Protein AF-A0A2V6H7Y7-F1 (afdb_monomer)

pLDDT: mean 88.87, std 8.99, range [34.06, 98.44]

Structure (mmCIF, N/CA/C/O backbone):
data_AF-A0A2V6H7Y7-F1
#
_entry.id   AF-A0A2V6H7Y7-F1
#
loop_
_atom_site.group_PDB
_atom_site.id
_atom_site.type_symbol
_atom_site.label_atom_id
_atom_site.label_alt_id
_atom_site.label_comp_id
_atom_site.label_asym_id
_atom_site.label_entity_id
_atom_site.label_seq_id
_atom_site.pdbx_PDB_ins_code
_atom_site.Cartn_x
_atom_site.Cartn_y
_atom_site.Cartn_z
_atom_site.occupancy
_atom_site.B_iso_or_equiv
_atom_site.auth_seq_id
_atom_site.auth_comp_id
_atom_site.auth_asym_id
_atom_site.auth_atom_id
_atom_site.pdbx_PDB_model_num
ATOM 1 N N . MET A 1 1 ? 11.294 25.280 -4.823 1.00 34.06 1 MET A N 1
ATOM 2 C CA . MET A 1 1 ? 10.995 24.860 -3.441 1.00 34.06 1 MET A CA 1
ATOM 3 C C . MET A 1 1 ? 9.858 23.865 -3.541 1.00 34.06 1 MET A C 1
ATOM 5 O O . MET A 1 1 ? 8.789 24.259 -3.986 1.00 34.06 1 MET A O 1
ATOM 9 N N . GLU A 1 2 ? 10.114 22.583 -3.288 1.00 44.91 2 GLU A N 1
ATOM 10 C CA . GLU A 1 2 ? 9.042 21.583 -3.209 1.00 44.91 2 GLU A CA 1
ATOM 11 C C . GLU A 1 2 ? 8.224 21.867 -1.946 1.00 44.91 2 GLU A C 1
ATOM 13 O O . GLU A 1 2 ? 8.787 21.987 -0.860 1.00 44.91 2 GLU A O 1
ATOM 18 N N . GLY A 1 3 ? 6.915 22.071 -2.105 1.00 54.16 3 GLY A N 1
ATOM 19 C CA . GLY A 1 3 ? 5.999 22.206 -0.976 1.00 54.16 3 GLY A CA 1
ATOM 20 C C . GLY A 1 3 ? 5.872 20.877 -0.235 1.00 54.16 3 GLY A C 1
ATOM 21 O O . GLY A 1 3 ? 5.933 19.812 -0.849 1.00 54.16 3 GLY A O 1
ATOM 22 N N . GLU A 1 4 ? 5.709 20.937 1.084 1.00 68.94 4 GLU A N 1
ATOM 23 C CA . GLU A 1 4 ? 5.485 19.752 1.911 1.00 68.94 4 GLU A CA 1
ATOM 24 C C . GLU A 1 4 ? 4.214 19.012 1.454 1.00 68.94 4 GLU A C 1
ATOM 26 O O . GLU A 1 4 ? 3.193 19.631 1.149 1.00 68.94 4 GLU A O 1
ATOM 31 N N . SER A 1 5 ? 4.285 17.679 1.366 1.00 74.75 5 SER A N 1
ATOM 32 C CA . SER A 1 5 ? 3.181 16.854 0.863 1.00 74.75 5 SER A CA 1
ATOM 33 C C . SER A 1 5 ? 1.899 17.073 1.685 1.00 74.75 5 SER A C 1
ATOM 35 O O . SER A 1 5 ? 1.957 16.976 2.916 1.00 74.75 5 SER A O 1
ATOM 37 N N . PRO A 1 6 ? 0.724 17.269 1.049 1.00 76.19 6 PRO A N 1
ATOM 38 C CA . PRO A 1 6 ? -0.554 17.390 1.753 1.00 76.19 6 PRO A CA 1
ATOM 39 C C . PRO A 1 6 ? -0.827 16.236 2.726 1.00 76.19 6 PRO A C 1
ATOM 41 O O . PRO A 1 6 ? -1.377 16.454 3.801 1.00 76.19 6 PRO A O 1
ATOM 44 N N . VAL A 1 7 ? -0.372 15.019 2.408 1.00 74.56 7 VAL A N 1
ATOM 45 C CA . VAL A 1 7 ? -0.498 13.841 3.283 1.00 74.56 7 VAL A CA 1
ATOM 46 C C . VAL A 1 7 ? 0.279 14.021 4.590 1.00 74.56 7 VAL A C 1
ATOM 48 O O . VAL A 1 7 ? -0.203 13.630 5.653 1.00 74.56 7 VAL A O 1
ATOM 51 N N . ILE A 1 8 ? 1.476 14.612 4.533 1.00 77.62 8 ILE A N 1
ATOM 52 C CA . ILE A 1 8 ? 2.299 14.881 5.720 1.00 77.62 8 ILE A CA 1
ATOM 53 C C . ILE A 1 8 ? 1.654 15.975 6.569 1.00 77.62 8 ILE A C 1
ATOM 55 O O . ILE A 1 8 ? 1.507 15.798 7.778 1.00 77.62 8 ILE A O 1
ATOM 59 N N . ILE A 1 9 ? 1.179 17.047 5.932 1.00 82.88 9 ILE A N 1
ATOM 60 C CA . ILE A 1 9 ? 0.470 18.138 6.611 1.00 82.88 9 ILE A CA 1
ATOM 61 C C . ILE A 1 9 ? -0.770 17.598 7.339 1.00 82.88 9 ILE A C 1
ATOM 63 O O . ILE A 1 9 ? -0.951 17.851 8.532 1.00 82.88 9 ILE A O 1
ATOM 67 N N . ILE A 1 10 ? -1.595 16.797 6.654 1.00 83.69 10 ILE A N 1
ATOM 68 C CA . ILE A 1 10 ? -2.806 16.200 7.230 1.00 83.69 10 ILE A CA 1
ATOM 69 C C . ILE A 1 10 ? -2.451 15.234 8.368 1.00 83.69 10 ILE A C 1
ATOM 71 O O . ILE A 1 10 ? -3.082 15.300 9.420 1.00 83.69 10 ILE A O 1
ATOM 75 N N . ARG A 1 11 ? -1.428 14.377 8.219 1.00 83.38 11 ARG A N 1
ATOM 76 C CA . ARG A 1 11 ? -0.971 13.473 9.294 1.00 83.38 11 ARG A CA 1
ATOM 77 C C . ARG A 1 11 ? -0.523 14.229 10.546 1.00 83.38 11 ARG A C 1
ATOM 79 O O . ARG A 1 11 ? -0.868 13.815 11.651 1.00 83.38 11 ARG A O 1
ATOM 86 N N . ASN A 1 12 ? 0.210 15.327 10.380 1.00 85.94 12 ASN A N 1
ATOM 87 C CA . ASN A 1 12 ? 0.673 16.146 11.499 1.00 85.94 12 ASN A CA 1
ATOM 88 C C . ASN A 1 12 ? -0.502 16.827 12.213 1.00 85.94 12 ASN A C 1
ATOM 90 O O . ASN A 1 12 ? -0.580 16.787 13.439 1.00 85.94 12 ASN A O 1
ATOM 94 N N . ALA A 1 13 ? -1.458 17.382 11.460 1.00 86.06 13 ALA A N 1
ATOM 95 C CA . ALA A 1 13 ? -2.677 17.957 12.031 1.00 86.06 13 ALA A CA 1
ATOM 96 C C . ALA A 1 13 ? -3.543 16.898 12.743 1.00 86.06 13 ALA A C 1
ATOM 98 O O . ALA A 1 13 ? -4.121 17.154 13.799 1.00 86.06 13 ALA A O 1
ATOM 99 N N . ALA A 1 14 ? -3.598 15.683 12.197 1.00 87.62 14 ALA A N 1
ATOM 100 C CA . ALA A 1 14 ? -4.357 14.562 12.741 1.00 87.62 14 ALA A CA 1
ATOM 101 C C . ALA A 1 14 ? -3.863 14.092 14.119 1.00 87.62 14 ALA A C 1
ATOM 103 O O . ALA A 1 14 ? -4.657 13.563 14.897 1.00 87.62 14 ALA A O 1
ATOM 104 N N . ALA A 1 15 ? -2.586 14.316 14.444 1.00 89.06 15 ALA A N 1
ATOM 105 C CA . ALA A 1 15 ? -1.991 13.920 15.719 1.00 89.06 15 ALA A CA 1
ATOM 106 C C . ALA A 1 15 ? -2.574 14.661 16.936 1.00 89.06 15 ALA A C 1
ATOM 108 O O . ALA A 1 15 ? -2.477 14.162 18.056 1.00 89.06 15 ALA A O 1
ATOM 109 N N . THR A 1 16 ? -3.156 15.848 16.737 1.00 91.00 16 THR A N 1
ATOM 110 C CA . THR A 1 16 ? -3.676 16.704 17.820 1.00 91.00 16 THR A CA 1
ATOM 111 C C . THR A 1 16 ? -5.146 17.079 17.654 1.00 91.00 16 THR A C 1
ATOM 113 O O . THR A 1 16 ? -5.739 17.653 18.568 1.00 91.00 16 THR A O 1
ATOM 116 N N . ALA A 1 17 ? -5.755 16.755 16.514 1.00 92.12 17 ALA A N 1
ATOM 117 C CA . ALA A 1 17 ? -7.141 17.094 16.242 1.00 92.12 17 ALA A CA 1
ATOM 118 C C . ALA A 1 17 ? -8.122 16.347 17.153 1.00 92.12 17 ALA A C 1
ATOM 120 O O . ALA A 1 17 ? -7.960 15.168 17.470 1.00 92.12 17 ALA A O 1
ATOM 121 N N . LYS A 1 18 ? -9.197 17.043 17.523 1.00 93.25 18 LYS A N 1
ATOM 122 C CA . LYS A 1 18 ? -10.314 16.466 18.266 1.00 93.25 18 LYS A CA 1
ATOM 123 C C . LYS A 1 18 ? -11.164 15.580 17.350 1.00 93.25 18 LYS A C 1
ATOM 125 O O . LYS A 1 18 ? -11.491 15.986 16.238 1.00 93.25 18 LYS A O 1
ATOM 130 N N . ILE A 1 19 ? -11.579 14.423 17.864 1.00 96.06 19 ILE A N 1
ATOM 131 C CA . ILE A 1 19 ? -12.586 13.561 17.239 1.00 96.06 19 ILE A CA 1
ATOM 132 C C . ILE A 1 19 ? -13.966 13.917 17.797 1.00 96.06 19 ILE A C 1
ATOM 134 O O . ILE A 1 19 ? -14.182 13.878 19.011 1.00 96.06 19 ILE A O 1
ATOM 138 N N . ASN A 1 20 ? -14.901 14.277 16.920 1.00 96.88 20 ASN A N 1
ATOM 139 C CA . ASN A 1 20 ? -16.285 14.550 17.299 1.00 96.88 20 ASN A CA 1
ATOM 140 C C . ASN A 1 20 ? -17.120 13.273 17.186 1.00 96.88 20 ASN A C 1
ATOM 142 O O . ASN A 1 20 ? -17.012 12.539 16.210 1.00 96.88 20 ASN A O 1
ATOM 146 N N . VAL A 1 21 ? -17.951 13.010 18.194 1.00 97.56 21 VAL A N 1
ATOM 147 C CA . VAL A 1 21 ? -18.809 11.823 18.255 1.00 97.56 21 VAL A CA 1
ATOM 148 C C . VAL A 1 21 ? -20.248 12.237 17.979 1.00 97.56 21 VAL A C 1
ATOM 150 O O . VAL A 1 21 ? -20.866 12.915 18.801 1.00 97.56 21 VAL A O 1
ATOM 153 N N . THR A 1 22 ? -20.811 11.758 16.875 1.00 97.88 22 THR A N 1
ATOM 154 C CA . THR A 1 22 ? -22.210 11.998 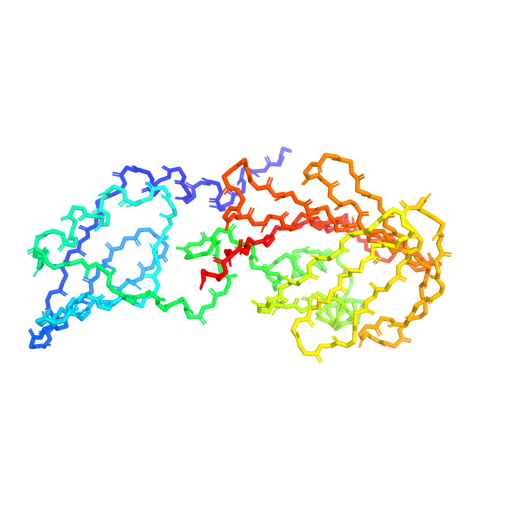16.511 1.00 97.88 22 THR A CA 1
ATOM 155 C C . THR A 1 22 ? -22.989 10.688 16.615 1.00 97.88 22 THR A C 1
ATOM 157 O O . THR A 1 22 ? -22.766 9.745 15.854 1.00 97.88 22 THR A O 1
ATOM 160 N N . LYS A 1 23 ? -23.910 10.587 17.584 1.00 96.75 23 LYS A N 1
ATOM 161 C CA . LYS A 1 23 ? -24.825 9.437 17.685 1.00 96.75 23 L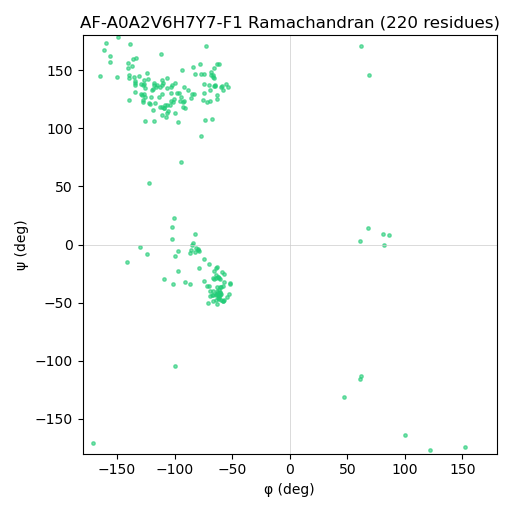YS A CA 1
ATOM 162 C C . LYS A 1 23 ? -25.887 9.545 16.595 1.00 96.75 23 LYS A C 1
ATOM 164 O O . LYS A 1 23 ? -26.520 10.587 16.461 1.00 96.75 23 LYS A O 1
ATOM 169 N N . LEU A 1 24 ? -26.088 8.464 15.846 1.00 95.44 24 LEU A N 1
ATOM 170 C CA . LEU A 1 24 ? -27.107 8.386 14.804 1.00 95.44 24 LEU A CA 1
ATOM 171 C C . LEU A 1 24 ? -28.342 7.648 15.341 1.00 95.44 24 LEU A C 1
ATOM 173 O O . LEU A 1 24 ? -29.110 8.186 16.134 1.00 95.44 24 LEU A O 1
ATOM 177 N N . ARG A 1 25 ? -28.531 6.391 14.930 1.00 93.81 25 ARG A N 1
ATOM 178 C CA . ARG A 1 25 ? -29.684 5.554 15.272 1.00 93.81 25 ARG A CA 1
ATOM 179 C C . ARG A 1 25 ? -29.244 4.314 16.034 1.00 93.81 25 ARG A C 1
ATOM 181 O O . ARG A 1 25 ? -28.368 3.575 15.588 1.00 93.81 25 ARG A O 1
ATOM 188 N N . GLY A 1 26 ? -29.953 4.004 17.118 1.00 93.44 26 GLY A N 1
ATOM 189 C CA . GLY A 1 26 ? -29.725 2.783 17.886 1.00 93.44 26 GLY A CA 1
ATOM 190 C C . GLY A 1 26 ? -28.304 2.748 18.445 1.00 93.44 26 GLY A C 1
ATOM 191 O O . GLY A 1 26 ? -27.947 3.589 19.261 1.00 93.44 26 GLY A O 1
ATOM 192 N N . LYS A 1 27 ? -27.506 1.775 17.999 1.00 95.06 27 LYS A N 1
ATOM 193 C CA . LYS A 1 27 ? -26.106 1.595 18.420 1.00 95.06 27 LYS A CA 1
ATOM 194 C C . LYS A 1 27 ? -25.088 2.087 17.385 1.00 95.06 27 LYS A C 1
ATOM 196 O O . LYS A 1 27 ? -23.925 1.702 17.452 1.00 95.06 27 LYS A O 1
ATOM 201 N N . ILE A 1 28 ? -25.545 2.879 16.413 1.00 97.44 28 ILE A N 1
ATOM 202 C CA . ILE A 1 28 ? -24.714 3.434 15.345 1.00 97.44 28 ILE A CA 1
ATOM 203 C C . ILE A 1 28 ? -24.309 4.862 15.708 1.00 97.44 28 ILE A C 1
ATOM 205 O O . ILE A 1 28 ? -25.162 5.702 16.012 1.00 97.44 28 ILE A O 1
ATOM 209 N N . SER A 1 29 ? -23.015 5.135 15.602 1.00 98.12 29 SER A N 1
ATOM 210 C CA . SER A 1 29 ? -22.402 6.452 15.753 1.00 98.12 29 SER A CA 1
ATOM 211 C C . SER A 1 29 ? -21.418 6.707 14.618 1.00 98.12 29 SER A C 1
ATOM 213 O O . SER A 1 29 ? -20.942 5.771 13.980 1.00 98.12 29 SER A O 1
ATOM 215 N N . VAL A 1 30 ? -21.091 7.972 14.389 1.00 97.50 30 VAL A N 1
ATOM 216 C CA . VAL A 1 30 ? -19.998 8.387 13.510 1.00 97.50 30 VAL A CA 1
ATOM 217 C C . VAL A 1 30 ? -18.974 9.151 14.338 1.00 97.50 30 VAL A C 1
ATOM 219 O O . VAL A 1 30 ? -19.345 9.957 15.194 1.00 97.50 30 VAL A O 1
ATOM 222 N N . LEU A 1 31 ? -17.696 8.862 14.105 1.00 96.94 31 LEU A N 1
ATOM 223 C CA . LEU A 1 31 ? -16.577 9.668 14.571 1.00 96.94 31 LEU A CA 1
ATOM 224 C C . LEU A 1 31 ? -16.089 10.533 13.413 1.00 96.94 31 LEU A C 1
ATOM 226 O O . LEU A 1 31 ? -15.761 10.008 12.351 1.00 96.94 31 LEU A O 1
ATOM 230 N N . GLU A 1 32 ? -16.039 11.839 13.624 1.00 94.81 32 GLU A N 1
ATOM 231 C CA . GLU A 1 32 ? -15.665 12.822 12.609 1.00 94.81 32 GLU A CA 1
ATOM 232 C C . GLU A 1 32 ? -14.339 13.471 13.011 1.00 94.81 32 GLU A C 1
ATOM 234 O O . GLU A 1 32 ? -14.190 13.968 14.133 1.00 94.81 32 GLU A O 1
ATOM 239 N N . GLY A 1 33 ? -13.367 13.465 12.101 1.00 89.75 33 GLY A N 1
ATOM 240 C CA . GLY A 1 33 ? -12.040 14.024 12.332 1.00 89.75 33 GLY A CA 1
ATOM 241 C C . GLY A 1 33 ? -11.198 14.084 11.057 1.00 89.75 33 GLY A C 1
ATOM 242 O O . GLY A 1 33 ? -11.708 13.855 9.956 1.00 89.75 33 GLY A O 1
ATOM 243 N N . PRO A 1 34 ? -9.899 14.409 11.169 1.00 82.69 34 PRO A N 1
ATOM 244 C CA . PRO A 1 34 ? -8.998 14.382 10.023 1.00 82.69 34 PRO A CA 1
ATOM 245 C C . PRO A 1 34 ? -8.925 12.988 9.401 1.00 82.69 34 PRO A C 1
ATOM 247 O O . PRO A 1 34 ? -8.802 11.989 10.109 1.00 82.69 34 PRO A O 1
ATOM 250 N N . GLY A 1 35 ? -8.976 12.932 8.069 1.00 76.56 35 GLY A N 1
ATOM 251 C CA . GLY A 1 35 ? -9.034 11.667 7.337 1.00 76.56 35 GLY A CA 1
ATOM 252 C C . GLY A 1 35 ? -10.444 11.105 7.149 1.00 76.56 35 GLY A C 1
ATOM 253 O O . GLY A 1 35 ? -10.577 9.989 6.681 1.00 76.56 35 GLY A O 1
ATOM 254 N N . GLY A 1 36 ? -11.497 11.849 7.504 1.00 85.38 36 GLY A N 1
ATOM 255 C CA . GLY A 1 36 ? -12.879 11.488 7.180 1.00 85.38 36 GLY A CA 1
ATOM 256 C C . GLY A 1 36 ? -13.655 10.839 8.326 1.00 85.38 36 GLY A C 1
ATOM 257 O O . GLY A 1 36 ? -13.295 10.943 9.500 1.00 85.38 36 GLY A O 1
ATOM 258 N N . ASN A 1 37 ? -14.777 10.214 7.967 1.00 93.38 37 ASN A N 1
ATOM 259 C CA . ASN A 1 37 ? -15.762 9.701 8.915 1.00 93.38 37 ASN A CA 1
ATOM 260 C C . ASN A 1 37 ? -15.536 8.216 9.195 1.00 93.38 37 ASN A C 1
ATOM 262 O O . ASN A 1 37 ? -15.504 7.408 8.274 1.00 93.38 37 ASN A O 1
ATOM 266 N N . ILE A 1 38 ? -15.491 7.848 10.473 1.00 93.81 38 ILE A N 1
ATOM 267 C CA . ILE A 1 38 ? -15.446 6.452 10.921 1.00 93.81 38 ILE A CA 1
ATOM 268 C C . ILE A 1 38 ? -16.834 6.066 11.414 1.00 93.81 38 ILE A C 1
ATOM 270 O O . ILE A 1 38 ? -17.370 6.693 12.330 1.00 93.81 38 ILE A O 1
ATOM 274 N N . THR A 1 39 ? -17.420 5.014 10.847 1.00 95.75 39 THR A N 1
ATOM 275 C CA . THR A 1 39 ? -18.707 4.501 11.341 1.00 95.75 39 THR A CA 1
ATOM 276 C C . THR A 1 39 ? -18.471 3.480 12.446 1.00 95.75 39 THR A C 1
ATOM 278 O O . THR A 1 39 ? -17.665 2.565 12.296 1.00 95.75 39 THR A O 1
ATOM 281 N N . VAL A 1 40 ? -19.211 3.609 13.545 1.00 96.81 40 VAL A N 1
ATOM 282 C CA . VAL A 1 40 ? -19.112 2.757 14.733 1.00 96.81 40 VAL A CA 1
ATOM 283 C C . VAL A 1 40 ? -20.451 2.080 14.983 1.00 96.81 40 VAL A C 1
ATOM 285 O O . VAL A 1 40 ? -21.474 2.751 15.107 1.00 96.81 40 VAL A O 1
ATOM 288 N N . LEU A 1 41 ? -20.445 0.756 15.117 1.00 97.00 41 LEU A N 1
ATOM 289 C CA . LEU A 1 41 ? -21.583 -0.025 15.597 1.00 97.00 41 LEU A CA 1
ATOM 290 C C . LEU A 1 41 ? -21.182 -0.764 16.875 1.00 97.00 41 LEU A C 1
ATOM 292 O O . LEU A 1 41 ? -20.327 -1.648 16.835 1.00 97.00 41 LEU A O 1
ATOM 296 N N . THR A 1 42 ? -21.812 -0.434 18.001 1.00 96.50 42 THR A N 1
ATOM 297 C CA . THR A 1 42 ? -21.546 -1.098 19.289 1.00 96.50 42 THR A CA 1
ATOM 298 C C . THR A 1 42 ? -22.518 -2.256 19.540 1.00 96.50 42 THR A C 1
ATOM 300 O O . THR A 1 42 ? -23.669 -2.253 19.097 1.00 96.50 42 THR A O 1
ATOM 303 N N . GLY A 1 43 ? -22.080 -3.285 20.267 1.00 91.38 43 GLY A N 1
ATOM 304 C CA . GLY A 1 43 ? -22.871 -4.492 20.510 1.00 91.38 43 GLY A CA 1
ATOM 305 C C . GLY A 1 43 ? -22.377 -5.302 21.707 1.00 91.38 43 GLY A C 1
ATOM 306 O O . GLY A 1 43 ? -21.282 -5.076 22.208 1.00 91.38 43 GLY A O 1
ATOM 307 N N . ARG A 1 44 ? -23.184 -6.270 22.173 1.00 89.94 44 ARG A N 1
ATOM 308 C CA . ARG A 1 44 ? -22.786 -7.168 23.284 1.00 89.94 44 ARG A CA 1
ATOM 309 C C . ARG A 1 44 ? -21.570 -8.023 22.931 1.00 89.94 44 ARG A C 1
ATOM 311 O O . ARG A 1 44 ? -20.832 -8.419 23.819 1.00 89.94 44 ARG A O 1
ATOM 318 N N . GLU A 1 45 ? -21.383 -8.303 21.646 1.00 87.88 45 GLU A N 1
ATOM 319 C CA . GLU A 1 45 ? -20.256 -9.088 21.148 1.00 87.88 45 GLU A CA 1
ATOM 320 C C . GLU A 1 45 ? -18.998 -8.255 20.882 1.00 87.88 45 GLU A C 1
ATOM 322 O O . GLU A 1 45 ? -17.974 -8.827 20.523 1.00 87.88 45 GLU A O 1
ATOM 327 N N . GLY A 1 46 ? -19.069 -6.930 21.029 1.00 90.06 46 GLY A N 1
ATOM 328 C CA . GLY A 1 46 ? -17.996 -5.998 20.697 1.00 90.06 46 GLY A CA 1
ATOM 329 C C . GLY A 1 46 ? -18.415 -4.949 19.668 1.00 90.06 46 GLY A C 1
ATOM 330 O O . GLY A 1 46 ? -19.574 -4.877 19.249 1.00 90.06 46 GLY A O 1
ATOM 331 N N . THR A 1 47 ? -17.445 -4.127 19.283 1.00 94.50 47 THR A N 1
ATOM 332 C CA . THR A 1 47 ? -17.619 -2.979 18.388 1.00 94.50 47 THR A CA 1
ATOM 333 C C . THR A 1 47 ? -17.127 -3.301 16.977 1.00 94.50 47 THR A C 1
ATOM 335 O O . THR A 1 47 ? -16.067 -3.910 16.803 1.00 94.50 47 THR A O 1
ATOM 338 N N . VAL A 1 48 ? -17.892 -2.879 15.970 1.00 94.94 48 VAL A N 1
ATOM 339 C CA . VAL A 1 48 ? -17.498 -2.877 14.556 1.00 94.94 48 VAL A CA 1
ATOM 340 C C . VAL A 1 48 ? -17.148 -1.450 14.152 1.00 94.94 48 VAL A C 1
ATOM 342 O O . VAL A 1 48 ? -17.932 -0.533 14.399 1.00 94.94 48 VAL A O 1
ATOM 345 N N . LEU A 1 49 ? -15.992 -1.281 13.516 1.00 93.44 49 LEU A N 1
ATOM 346 C CA . LEU A 1 49 ? -15.558 -0.036 12.893 1.00 93.44 49 LEU A CA 1
ATOM 347 C C . LEU A 1 49 ? -15.541 -0.186 11.378 1.00 93.44 49 LEU A C 1
ATOM 349 O O . LEU A 1 49 ? -15.055 -1.195 10.862 1.00 93.44 49 LEU A O 1
ATOM 353 N N . VAL A 1 50 ? -16.030 0.832 10.681 1.00 89.94 50 VAL A N 1
ATOM 354 C CA . VAL A 1 50 ? -15.775 1.028 9.256 1.00 89.94 50 VAL A CA 1
ATOM 355 C C . VAL A 1 50 ? -14.837 2.215 9.129 1.00 89.94 50 VAL A C 1
ATOM 357 O O . VAL A 1 50 ? -15.192 3.306 9.574 1.00 89.94 50 VAL A O 1
ATOM 360 N N . ASP A 1 51 ? -13.675 1.953 8.537 1.00 87.06 51 ASP A N 1
ATOM 361 C CA . ASP A 1 51 ? -12.504 2.816 8.434 1.00 87.06 51 ASP A CA 1
ATOM 362 C C . ASP A 1 51 ? -11.772 3.077 9.768 1.00 87.06 51 ASP A C 1
ATOM 364 O O . ASP A 1 51 ? -12.351 3.061 10.853 1.00 87.06 51 ASP A O 1
ATOM 368 N N . ALA A 1 52 ? -10.442 3.214 9.711 1.00 82.56 52 ALA A N 1
ATOM 369 C CA . ALA A 1 52 ? -9.579 3.204 10.903 1.00 82.56 52 ALA A CA 1
ATOM 370 C C . ALA A 1 52 ? -9.145 4.594 11.393 1.00 82.56 52 ALA A C 1
ATOM 372 O O . ALA A 1 52 ? -8.552 4.705 12.468 1.00 82.56 52 ALA A O 1
ATOM 373 N N . GLY A 1 53 ? -9.405 5.633 10.598 1.00 85.19 53 GLY A N 1
ATOM 374 C CA . GLY A 1 53 ? -8.799 6.956 10.758 1.00 85.19 53 GLY A CA 1
ATOM 375 C C . GLY A 1 53 ? -7.274 6.966 10.602 1.00 85.19 53 GLY A C 1
ATOM 376 O O . GLY A 1 53 ? -6.619 5.926 10.459 1.00 85.19 53 GLY A O 1
ATOM 377 N N . ILE A 1 54 ? -6.704 8.172 10.551 1.00 84.31 54 ILE A N 1
ATOM 378 C CA . ILE A 1 54 ? -5.264 8.349 10.349 1.00 84.31 54 ILE A CA 1
ATOM 379 C C . ILE A 1 54 ? -4.544 7.758 11.563 1.00 84.31 54 ILE A C 1
ATOM 381 O O . ILE A 1 54 ? -4.927 8.028 12.700 1.00 84.31 54 ILE A O 1
ATOM 385 N N . THR A 1 55 ? -3.457 7.006 11.355 1.00 83.25 55 THR A N 1
ATOM 386 C CA . THR A 1 55 ? -2.709 6.353 12.449 1.00 83.25 55 THR A CA 1
ATOM 387 C C . THR A 1 55 ? -2.308 7.317 13.573 1.00 83.25 55 THR A C 1
ATOM 389 O O . THR A 1 55 ? -2.331 6.936 14.744 1.00 83.25 55 THR A O 1
ATOM 392 N N . ALA A 1 56 ? -2.003 8.576 13.242 1.00 85.56 56 ALA A N 1
ATOM 393 C CA . ALA A 1 56 ? -1.694 9.628 14.209 1.00 85.56 56 ALA A CA 1
ATOM 394 C C . ALA A 1 56 ? -2.876 9.997 15.133 1.00 85.56 56 ALA A C 1
ATOM 396 O O . ALA A 1 56 ? -2.640 10.365 16.278 1.00 85.56 56 ALA A O 1
ATOM 397 N N . SER A 1 57 ? -4.125 9.838 14.680 1.00 90.50 57 SER A N 1
ATOM 398 C CA . SER A 1 57 ? -5.346 10.095 15.463 1.00 90.50 57 SER A CA 1
ATOM 399 C C . SER A 1 57 ? -5.772 8.919 16.345 1.00 90.50 57 SER A C 1
ATOM 401 O O . SER A 1 57 ? -6.808 8.976 17.010 1.00 90.50 57 SER A O 1
ATOM 403 N N . ARG A 1 58 ? -5.011 7.815 16.352 1.00 90.00 58 ARG A N 1
ATOM 404 C CA . ARG A 1 58 ? -5.371 6.603 17.097 1.00 90.00 58 ARG A CA 1
ATOM 405 C C . ARG A 1 58 ? -5.672 6.861 18.582 1.00 90.00 58 ARG A C 1
ATOM 407 O O . ARG A 1 58 ? -6.646 6.271 19.057 1.00 90.00 58 ARG A O 1
ATOM 414 N N . PRO A 1 59 ? -4.911 7.689 19.329 1.00 92.06 59 PRO A N 1
ATOM 415 C CA . PRO A 1 59 ? -5.241 7.989 20.722 1.00 92.06 59 PRO A CA 1
ATOM 416 C C . PRO A 1 59 ? -6.627 8.631 20.873 1.00 92.06 59 PRO A C 1
ATOM 418 O O . PRO A 1 59 ? -7.439 8.140 21.653 1.00 92.06 59 PRO A O 1
ATOM 421 N N . GLN A 1 60 ? -6.936 9.649 20.066 1.00 94.06 60 GLN A N 1
ATOM 422 C CA . GLN A 1 60 ? -8.204 10.383 2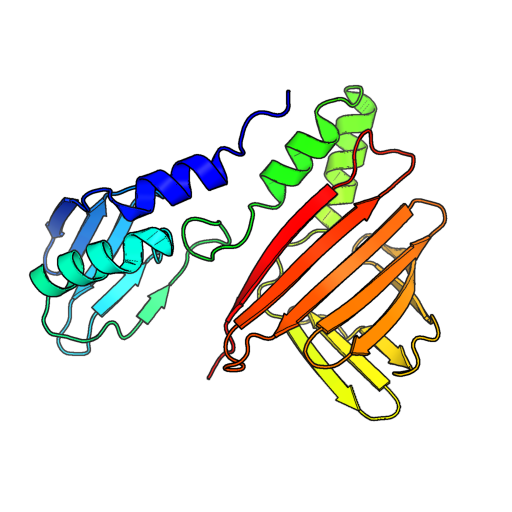0.128 1.00 94.06 60 GLN A CA 1
ATOM 423 C C . GLN A 1 60 ? -9.386 9.534 19.651 1.00 94.06 60 GLN A C 1
ATOM 425 O O . GLN A 1 60 ? -10.472 9.608 20.219 1.00 94.06 60 GLN A O 1
ATOM 430 N N . ILE A 1 61 ? -9.181 8.682 18.642 1.00 93.69 61 ILE A N 1
ATOM 431 C CA . ILE A 1 61 ? -10.188 7.704 18.205 1.00 93.69 61 ILE A CA 1
ATOM 432 C C . ILE A 1 61 ?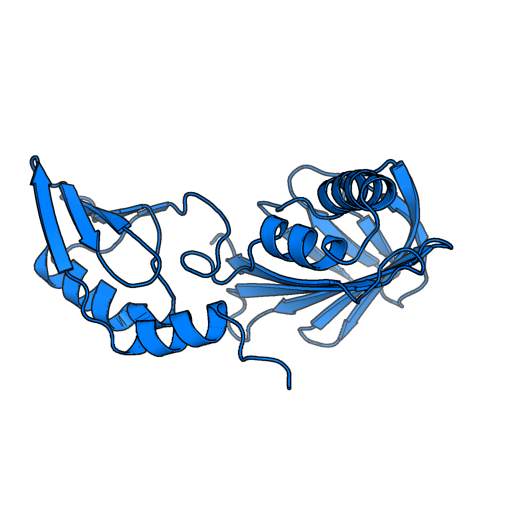 -10.453 6.692 19.323 1.00 93.69 61 ILE A C 1
ATOM 434 O O . ILE A 1 61 ? -11.604 6.375 19.599 1.00 93.69 61 ILE A O 1
ATOM 438 N N . THR A 1 62 ? -9.408 6.207 20.000 1.00 92.50 62 THR A N 1
ATOM 439 C CA . THR A 1 62 ? -9.556 5.256 21.116 1.00 92.50 62 THR A CA 1
ATOM 440 C C . THR A 1 62 ? -10.347 5.875 22.268 1.00 92.50 62 THR A C 1
ATOM 442 O O . THR A 1 62 ? -11.250 5.234 22.800 1.00 92.50 62 THR A O 1
ATOM 445 N N . GLU A 1 63 ? -10.061 7.130 22.613 1.00 94.38 63 GLU A N 1
ATOM 446 C CA . GLU A 1 63 ? -10.809 7.888 23.621 1.00 94.38 63 GLU A CA 1
ATOM 447 C C . GLU A 1 63 ? -12.278 8.092 23.214 1.00 94.38 63 GLU A C 1
ATOM 449 O O . GLU A 1 63 ? -13.193 7.818 23.994 1.00 94.38 63 GLU A O 1
ATOM 454 N N . ALA A 1 64 ? -12.528 8.490 21.963 1.00 95.38 64 ALA A N 1
ATOM 455 C CA . ALA A 1 64 ? -13.878 8.652 21.435 1.00 95.38 64 ALA A CA 1
ATOM 456 C C . ALA A 1 64 ? -14.672 7.334 21.453 1.00 95.38 64 ALA A C 1
ATOM 458 O O . ALA A 1 64 ? -15.853 7.329 21.806 1.00 95.38 64 ALA A O 1
ATOM 459 N N . LEU A 1 65 ? -14.032 6.204 21.139 1.00 94.69 65 LEU A N 1
ATOM 460 C CA . LEU A 1 65 ? -14.648 4.877 21.216 1.00 94.69 65 LEU A CA 1
ATOM 461 C C . LEU A 1 65 ? -14.972 4.462 22.651 1.00 94.69 65 LEU A C 1
ATOM 463 O O . LEU A 1 65 ? -16.060 3.935 22.885 1.00 94.69 65 LEU A O 1
ATOM 467 N N . ALA A 1 66 ? -14.086 4.755 23.605 1.00 93.56 66 ALA A N 1
ATOM 468 C CA . ALA A 1 66 ? -14.331 4.488 25.021 1.00 93.56 66 ALA A CA 1
ATOM 469 C C . ALA A 1 66 ? -15.561 5.250 25.549 1.00 93.56 66 ALA A C 1
ATOM 471 O O . ALA A 1 66 ? -16.283 4.744 26.401 1.00 93.56 66 ALA A O 1
ATOM 472 N N . SER A 1 67 ? -15.876 6.427 24.988 1.00 95.00 67 SER A N 1
ATOM 473 C CA . SER A 1 67 ? -17.110 7.159 25.325 1.00 95.00 67 SER A CA 1
ATOM 474 C C . SER A 1 67 ? -18.404 6.494 24.816 1.00 95.00 67 SER A C 1
ATOM 476 O O . SER A 1 67 ? -19.504 6.840 25.258 1.00 95.00 67 SER A O 1
ATOM 478 N N . LEU A 1 68 ? -18.297 5.554 23.868 1.00 94.81 68 LEU A N 1
ATOM 479 C CA . LEU A 1 68 ? -19.427 4.864 23.239 1.00 94.81 68 LEU A CA 1
ATOM 480 C C . LEU A 1 68 ? -19.665 3.459 23.803 1.00 94.81 68 LEU A C 1
ATOM 482 O O . LEU A 1 68 ? -20.814 3.009 23.835 1.00 94.81 68 LEU A O 1
ATOM 486 N N . SER A 1 69 ? -18.606 2.743 24.187 1.00 91.12 69 SER A N 1
ATOM 487 C CA . SER A 1 69 ? -18.689 1.383 24.722 1.00 91.12 69 SER A CA 1
ATOM 488 C C . SER A 1 69 ? -17.396 0.962 25.420 1.00 91.12 69 SER A C 1
ATOM 490 O O . SER A 1 69 ? -16.310 1.232 24.919 1.00 91.12 69 SER A O 1
ATOM 492 N N . ASP A 1 70 ? -17.531 0.179 26.492 1.00 88.69 70 ASP A N 1
ATOM 493 C CA . ASP A 1 70 ? -16.411 -0.522 27.141 1.00 88.69 70 ASP A CA 1
ATOM 494 C C . ASP A 1 70 ? -16.004 -1.821 26.411 1.00 88.69 70 ASP A C 1
ATOM 496 O O . ASP A 1 70 ? -15.063 -2.511 26.806 1.00 88.69 70 ASP A O 1
ATOM 500 N N . GLY A 1 71 ? -16.742 -2.210 25.365 1.00 85.31 71 GLY A N 1
ATOM 501 C CA . GLY A 1 71 ? -16.485 -3.427 24.600 1.00 85.31 71 GLY A CA 1
ATOM 502 C C . GLY A 1 71 ? -15.300 -3.274 23.638 1.00 85.31 71 GLY A C 1
ATOM 503 O O . GLY A 1 71 ? -15.110 -2.203 23.057 1.00 85.31 71 GLY A O 1
ATOM 504 N N . PRO A 1 72 ? -14.519 -4.343 23.390 1.00 89.19 72 PRO A N 1
ATOM 505 C CA . PRO A 1 72 ? -13.391 -4.274 22.470 1.00 89.19 72 PRO A CA 1
ATOM 506 C C . PRO A 1 72 ? -13.860 -4.018 21.031 1.00 89.19 72 PRO A C 1
ATOM 508 O O . PRO A 1 72 ? -14.937 -4.459 20.619 1.00 89.19 72 PRO A O 1
ATOM 511 N N . VAL A 1 73 ? -13.009 -3.376 20.227 1.00 90.00 73 VAL A N 1
ATOM 512 C CA . VAL A 1 73 ? -13.160 -3.387 18.765 1.00 90.00 73 VAL A CA 1
ATOM 513 C C . VAL A 1 73 ? -12.890 -4.807 18.279 1.00 90.00 73 VAL A C 1
ATOM 515 O O . VAL A 1 73 ? -11.754 -5.275 18.310 1.00 90.00 73 VAL A O 1
ATOM 518 N N . LYS A 1 74 ? -13.947 -5.502 17.856 1.00 89.75 74 LYS A N 1
ATOM 519 C CA . LYS A 1 74 ? -13.883 -6.891 17.381 1.00 89.75 74 LYS A CA 1
ATOM 520 C C . LYS A 1 74 ? -13.666 -6.964 15.873 1.00 89.75 74 LYS A C 1
ATOM 522 O O . LYS A 1 74 ? -13.010 -7.883 15.393 1.00 89.75 74 LYS A O 1
ATOM 527 N N . HIS A 1 75 ? -14.192 -5.988 15.134 1.00 88.19 75 HIS A N 1
ATOM 528 C CA . HIS A 1 75 ? -14.068 -5.927 13.683 1.00 88.19 75 HIS A CA 1
ATOM 529 C C . HIS A 1 75 ? -13.693 -4.517 13.231 1.00 88.19 75 HIS A C 1
ATOM 531 O O . HIS A 1 75 ? -14.258 -3.535 13.708 1.00 88.19 75 HIS A O 1
ATOM 537 N N . LEU A 1 76 ? -12.763 -4.440 12.284 1.00 86.31 76 LEU A N 1
ATOM 538 C CA . LEU A 1 76 ? -12.395 -3.226 11.567 1.00 86.31 76 LEU A CA 1
ATOM 539 C C . LEU A 1 76 ? -12.466 -3.530 10.071 1.00 86.31 76 LEU A C 1
ATOM 541 O O . LEU A 1 76 ? -11.824 -4.469 9.600 1.00 86.31 76 LEU A O 1
ATOM 545 N N . ILE A 1 77 ? -13.252 -2.746 9.345 1.00 84.81 77 ILE A N 1
ATOM 546 C CA . ILE A 1 77 ? -13.472 -2.877 7.907 1.00 84.81 77 ILE A CA 1
ATOM 547 C C . ILE A 1 77 ? -12.976 -1.593 7.256 1.00 84.81 77 ILE A C 1
ATOM 549 O O . ILE A 1 77 ? -13.642 -0.573 7.352 1.00 84.81 77 ILE A O 1
ATOM 553 N N . ASN A 1 78 ? -11.831 -1.632 6.583 1.00 81.56 78 ASN A N 1
ATOM 554 C CA . ASN A 1 78 ? -11.393 -0.498 5.770 1.00 81.56 78 ASN A CA 1
ATOM 555 C C . ASN A 1 78 ? -12.034 -0.586 4.385 1.00 81.56 78 ASN A C 1
ATOM 557 O O . ASN A 1 78 ? -11.982 -1.635 3.738 1.00 81.56 78 ASN A O 1
ATOM 561 N N . THR A 1 79 ? -12.642 0.508 3.940 1.00 75.06 79 THR A N 1
ATOM 562 C CA . THR A 1 79 ? -13.389 0.576 2.680 1.00 75.06 79 THR A CA 1
ATOM 563 C C . THR A 1 79 ? -12.465 0.609 1.464 1.00 75.06 79 THR A C 1
ATOM 565 O O . THR A 1 79 ? -12.821 0.085 0.408 1.00 75.06 79 THR A O 1
ATOM 568 N N . HIS A 1 80 ? -11.270 1.188 1.607 1.00 72.75 80 HIS A N 1
ATOM 569 C CA . HIS A 1 80 ? -10.275 1.331 0.545 1.00 72.75 80 HIS A CA 1
ATOM 570 C C . HIS A 1 80 ? -8.855 1.574 1.104 1.00 72.75 80 HIS A C 1
ATOM 572 O O . HIS A 1 80 ? -8.659 1.727 2.310 1.00 72.75 80 HIS A O 1
ATOM 578 N N . TRP A 1 81 ? -7.845 1.576 0.225 1.00 66.62 81 TRP A N 1
ATOM 579 C CA . TRP A 1 81 ? -6.421 1.694 0.577 1.00 66.62 81 TRP A CA 1
ATOM 580 C C . TRP A 1 81 ? -5.923 3.141 0.518 1.00 66.62 81 TRP A C 1
ATOM 582 O O . TRP A 1 81 ? -5.175 3.506 -0.385 1.00 66.62 81 TRP A O 1
ATOM 592 N N . HIS A 1 82 ? -6.349 3.970 1.467 1.00 69.00 82 HIS A N 1
ATOM 593 C CA . HIS A 1 82 ? -5.837 5.334 1.624 1.00 69.00 82 HIS A CA 1
ATOM 594 C C . HIS A 1 82 ? -5.010 5.515 2.895 1.00 69.00 82 HIS A C 1
ATOM 596 O O . HIS A 1 82 ? -5.044 4.686 3.815 1.00 69.00 82 HIS A O 1
ATOM 602 N N . PHE A 1 83 ? -4.250 6.612 2.942 1.00 70.56 83 PHE A N 1
ATOM 603 C CA . PHE A 1 83 ? -3.306 6.890 4.023 1.00 70.56 83 PHE A CA 1
ATOM 604 C C . PHE A 1 83 ? -4.036 7.124 5.339 1.00 70.56 83 PHE A C 1
ATOM 606 O O . PHE A 1 83 ? -3.501 6.846 6.411 1.00 70.56 83 PHE A O 1
ATOM 613 N N . ASP A 1 84 ? -5.257 7.624 5.232 1.00 61.19 84 ASP A N 1
ATOM 614 C CA . ASP A 1 84 ? -6.132 7.965 6.324 1.00 61.19 84 ASP A CA 1
ATOM 615 C C . ASP A 1 84 ? -6.827 6.771 6.941 1.00 61.19 84 ASP A C 1
ATOM 617 O O . ASP A 1 84 ? -7.422 6.974 7.979 1.00 61.19 84 ASP A O 1
ATOM 621 N N . HIS A 1 85 ? -6.705 5.550 6.412 1.00 69.69 85 HIS A N 1
ATOM 622 C CA . HIS A 1 85 ? -7.272 4.351 7.052 1.00 69.69 85 HIS A CA 1
ATOM 623 C C . HIS A 1 85 ? -6.384 3.095 6.951 1.00 69.69 85 HIS A C 1
ATOM 625 O O . HIS A 1 85 ? -6.582 2.117 7.678 1.00 69.69 85 HIS A O 1
ATOM 631 N N . THR A 1 86 ? -5.373 3.099 6.078 1.00 70.81 86 THR A N 1
ATOM 632 C CA . THR A 1 86 ? -4.439 1.976 5.871 1.00 70.81 86 THR A CA 1
ATOM 633 C C . THR A 1 86 ? -2.966 2.380 5.901 1.00 70.81 86 THR A C 1
ATOM 635 O O . THR A 1 86 ? -2.115 1.510 5.770 1.00 70.81 86 THR A O 1
ATOM 638 N N . ASP A 1 87 ? -2.645 3.670 6.052 1.00 77.06 87 ASP A N 1
ATOM 639 C CA . ASP A 1 87 ? -1.303 4.247 5.860 1.00 77.06 87 ASP A CA 1
ATOM 640 C C . ASP A 1 87 ? -0.691 4.099 4.451 1.00 77.06 87 ASP A C 1
ATOM 642 O O . ASP A 1 87 ? 0.439 4.558 4.237 1.00 77.06 87 ASP A O 1
ATOM 646 N N . SER A 1 88 ? -1.429 3.521 3.499 1.00 77.62 88 SER A N 1
ATOM 647 C CA . SER A 1 88 ? -1.029 3.373 2.094 1.00 77.62 88 SER A CA 1
ATOM 648 C C . SER A 1 88 ? -1.293 4.647 1.298 1.00 77.62 88 SER A C 1
ATOM 650 O O . SER A 1 88 ? -2.267 5.342 1.550 1.00 77.62 88 SER A O 1
ATOM 652 N N . ASP A 1 89 ? -0.464 4.951 0.312 1.00 83.06 89 ASP A N 1
ATOM 653 C CA . ASP A 1 89 ? -0.711 6.057 -0.608 1.00 83.06 89 ASP A CA 1
ATOM 654 C C . ASP A 1 89 ? -1.819 5.688 -1.608 1.00 83.06 89 ASP A C 1
ATOM 656 O O . ASP A 1 89 ? -1.913 4.540 -2.059 1.00 83.06 89 ASP A O 1
ATOM 660 N N . ASN A 1 90 ? -2.619 6.675 -2.023 1.00 82.25 90 ASN A N 1
ATOM 661 C CA . ASN A 1 90 ? -3.570 6.494 -3.115 1.00 82.25 90 ASN A CA 1
ATOM 662 C C . ASN A 1 90 ? -2.820 6.439 -4.452 1.00 82.25 90 ASN A C 1
ATOM 664 O O . ASN A 1 90 ? -2.359 7.449 -4.985 1.00 82.25 90 ASN A O 1
ATOM 668 N N . THR A 1 91 ? -2.733 5.247 -5.034 1.00 82.94 91 THR A N 1
ATOM 669 C CA . THR A 1 91 ? -2.010 5.036 -6.291 1.00 82.94 91 THR A CA 1
ATOM 670 C C . THR A 1 91 ? -2.599 5.836 -7.464 1.00 82.94 91 THR A C 1
ATOM 672 O O . THR A 1 91 ? -1.849 6.240 -8.348 1.00 82.94 91 THR A O 1
ATOM 675 N N . ASN A 1 92 ? -3.905 6.138 -7.475 1.00 86.00 92 ASN A N 1
ATOM 676 C CA . ASN A 1 92 ? -4.493 6.968 -8.534 1.00 86.00 92 ASN A CA 1
ATOM 677 C C . ASN A 1 92 ? -3.995 8.417 -8.474 1.00 86.00 92 ASN A C 1
ATOM 679 O O . ASN A 1 92 ? -3.650 8.971 -9.512 1.00 86.00 92 ASN A O 1
ATOM 683 N N . GLU A 1 93 ? -3.914 9.016 -7.284 1.00 85.50 93 GLU A N 1
ATOM 684 C CA . GLU A 1 93 ? -3.399 10.384 -7.106 1.00 85.50 93 GLU A CA 1
ATOM 685 C C . GLU A 1 93 ? -1.932 10.490 -7.528 1.00 85.50 93 GLU A C 1
ATOM 687 O O . GLU A 1 93 ? -1.539 11.425 -8.232 1.00 85.50 93 GLU A O 1
ATOM 692 N N . VAL A 1 94 ? -1.132 9.486 -7.161 1.00 86.25 94 VAL A N 1
ATOM 693 C CA . VAL A 1 94 ? 0.273 9.390 -7.569 1.00 86.25 94 VAL A CA 1
ATOM 694 C C . VAL A 1 94 ? 0.395 9.313 -9.094 1.00 86.25 94 VAL A C 1
ATOM 696 O O . VAL A 1 94 ? 1.226 10.008 -9.678 1.00 86.25 94 VAL A O 1
ATOM 699 N N . ILE A 1 95 ? -0.449 8.512 -9.756 1.00 88.56 95 ILE A N 1
ATOM 700 C CA . ILE A 1 95 ? -0.463 8.405 -11.220 1.00 88.56 95 ILE A CA 1
ATOM 701 C C . ILE A 1 95 ? -0.860 9.732 -11.868 1.00 88.56 95 ILE A C 1
ATOM 703 O O . ILE A 1 95 ? -0.174 10.159 -12.792 1.00 88.56 95 ILE A O 1
ATOM 707 N N . GLU A 1 96 ? -1.926 10.396 -11.408 1.00 89.69 96 GLU A N 1
ATOM 708 C CA . GLU A 1 96 ? -2.345 11.681 -11.990 1.00 89.69 96 GLU A CA 1
ATOM 709 C C . GLU A 1 96 ? -1.247 12.741 -11.852 1.00 89.69 96 GLU A C 1
ATOM 711 O O . GLU A 1 96 ? -0.942 13.434 -12.822 1.00 89.69 96 GLU A O 1
ATOM 716 N N . THR A 1 97 ? -0.572 12.784 -10.700 1.00 87.31 97 THR A N 1
ATOM 717 C CA . THR A 1 97 ? 0.583 13.666 -10.474 1.00 87.31 97 THR A CA 1
ATOM 718 C C . THR A 1 97 ? 1.718 13.340 -11.449 1.00 87.31 97 THR A C 1
ATOM 720 O O . THR A 1 97 ? 2.298 14.229 -12.071 1.00 87.31 97 THR A O 1
ATOM 723 N N . ALA A 1 98 ? 2.025 12.053 -11.643 1.00 87.31 98 ALA A N 1
ATOM 724 C CA . ALA A 1 98 ? 3.076 11.592 -12.548 1.00 87.31 98 ALA A CA 1
ATOM 725 C C . ALA A 1 98 ? 2.854 12.019 -14.006 1.00 87.31 98 ALA A C 1
ATOM 727 O O . ALA A 1 98 ? 3.817 12.345 -14.702 1.00 87.31 98 ALA A O 1
ATOM 728 N N . VAL A 1 99 ? 1.597 12.035 -14.459 1.00 89.88 99 VAL A N 1
ATOM 729 C CA . VAL A 1 99 ? 1.235 12.329 -15.855 1.00 89.88 99 VAL A CA 1
ATOM 730 C C . VAL A 1 99 ? 0.812 13.781 -16.096 1.00 89.88 99 VAL A C 1
ATOM 732 O O . VAL A 1 99 ? 0.597 14.171 -17.245 1.00 89.88 99 VAL A O 1
ATOM 735 N N . GLU A 1 100 ? 0.696 14.600 -15.049 1.00 89.94 100 GLU A N 1
ATOM 736 C CA . GLU A 1 100 ? 0.193 15.978 -15.125 1.00 89.94 100 GLU A CA 1
ATOM 737 C C . GLU A 1 100 ? 0.964 16.818 -16.155 1.00 89.94 100 GLU A C 1
ATOM 739 O O . GLU A 1 100 ? 0.368 17.484 -17.008 1.00 89.94 100 GLU A O 1
ATOM 744 N N . LYS A 1 101 ? 2.297 16.701 -16.137 1.00 87.88 101 LYS A N 1
ATOM 745 C CA . LYS A 1 101 ? 3.225 17.459 -16.991 1.00 87.88 101 LYS A CA 1
ATOM 746 C C . LYS A 1 101 ? 3.356 16.909 -18.417 1.00 87.88 101 LYS A C 1
ATOM 748 O O . LYS A 1 101 ? 4.061 17.501 -19.231 1.00 87.88 101 LYS A O 1
ATOM 753 N N . LEU A 1 102 ? 2.703 15.790 -18.738 1.00 88.25 102 LEU A N 1
ATOM 754 C CA . LEU A 1 102 ? 2.709 15.230 -20.090 1.00 88.25 102 LEU A CA 1
ATOM 755 C C . LEU A 1 102 ? 1.745 15.989 -21.008 1.00 88.25 102 LEU A C 1
ATOM 757 O O . LEU A 1 102 ? 0.745 16.558 -20.567 1.00 88.25 102 LEU A O 1
ATOM 761 N N . ASN A 1 103 ? 2.012 15.949 -22.316 1.00 90.44 103 ASN A N 1
ATOM 762 C CA . ASN A 1 103 ? 1.042 16.417 -23.307 1.00 90.44 103 ASN A CA 1
ATOM 763 C C . ASN A 1 103 ? -0.239 15.563 -23.260 1.00 90.44 103 ASN A C 1
ATOM 765 O O . ASN A 1 103 ? -0.202 14.405 -22.845 1.00 90.44 103 ASN A O 1
ATOM 769 N N . PHE A 1 104 ? -1.368 16.125 -23.703 1.00 87.88 104 PHE A N 1
ATOM 770 C CA . PHE A 1 104 ? -2.688 15.517 -23.496 1.00 87.88 104 PHE A CA 1
ATOM 771 C C . PHE A 1 104 ? -2.822 14.097 -24.078 1.00 87.88 104 PHE A C 1
ATOM 773 O O . PHE A 1 104 ? -3.456 13.256 -23.452 1.00 87.88 104 PHE A O 1
ATOM 780 N N . VAL A 1 105 ? -2.185 13.805 -25.220 1.00 87.31 105 VAL A N 1
ATOM 781 C CA . VAL A 1 105 ? -2.222 12.471 -25.848 1.00 87.31 105 VAL A CA 1
ATOM 782 C C . VAL A 1 105 ? -1.410 11.469 -25.031 1.00 87.31 105 VAL A C 1
ATOM 784 O O . VAL A 1 105 ? -1.898 10.398 -24.674 1.00 87.31 105 VAL A O 1
ATOM 787 N N . MET A 1 106 ? -0.166 11.825 -24.698 1.00 88.06 106 MET A N 1
ATOM 788 C CA . MET A 1 106 ? 0.717 10.953 -23.920 1.00 88.06 106 MET A CA 1
ATOM 789 C C . MET A 1 106 ? 0.205 10.737 -22.499 1.00 88.06 106 MET A C 1
ATOM 791 O O . MET A 1 106 ? 0.426 9.669 -21.936 1.00 88.06 106 MET A O 1
ATOM 795 N N . ARG A 1 107 ? -0.507 11.717 -21.936 1.00 91.12 107 ARG A N 1
ATOM 796 C CA . ARG A 1 107 ? -1.114 11.637 -20.607 1.00 91.12 107 ARG A CA 1
ATOM 797 C C . ARG A 1 107 ? -2.077 10.459 -20.494 1.00 91.12 107 ARG A C 1
ATOM 799 O O . ARG A 1 107 ? -1.963 9.682 -19.550 1.00 91.12 107 ARG A O 1
ATOM 806 N N . ASP A 1 108 ? -2.984 10.290 -21.453 1.00 90.69 108 ASP A N 1
ATOM 807 C CA . ASP A 1 108 ? -3.984 9.218 -21.410 1.00 90.69 108 ASP A CA 1
ATOM 808 C C . ASP A 1 108 ? -3.348 7.836 -21.607 1.00 90.69 108 ASP A C 1
ATOM 810 O O . ASP A 1 108 ? -3.681 6.887 -20.890 1.00 90.69 108 ASP A O 1
ATOM 814 N N . ILE A 1 109 ? -2.371 7.740 -22.516 1.00 89.12 109 ILE A N 1
ATOM 815 C CA . ILE A 1 109 ? -1.601 6.513 -22.760 1.00 89.12 109 ILE A CA 1
ATOM 816 C C . ILE A 1 109 ? -0.810 6.120 -21.504 1.00 89.12 109 ILE A C 1
ATOM 818 O O . ILE A 1 109 ? -0.912 4.981 -21.036 1.00 89.12 109 ILE A O 1
ATOM 822 N N . ALA A 1 110 ? -0.057 7.063 -20.930 1.00 89.75 110 ALA A N 1
ATOM 823 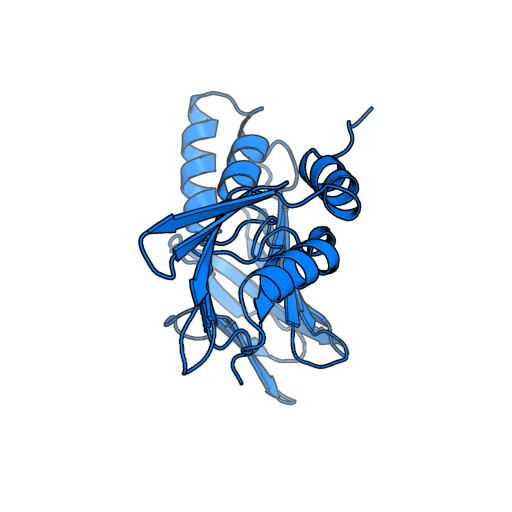C CA . ALA A 1 110 ? 0.735 6.842 -19.726 1.00 89.75 110 ALA A CA 1
ATOM 824 C C . ALA A 1 110 ? -0.159 6.465 -18.540 1.00 8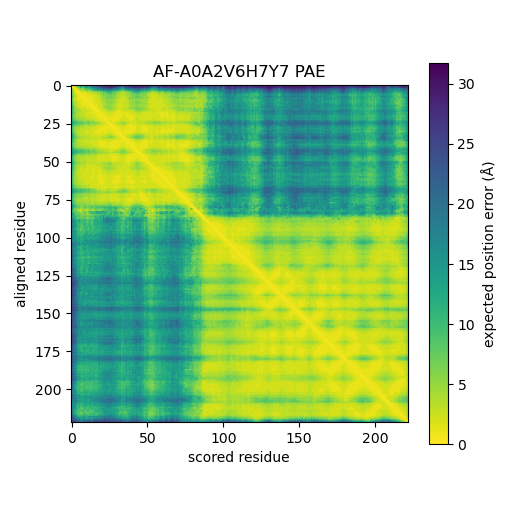9.75 110 ALA A C 1
ATOM 826 O O . ALA A 1 110 ? 0.100 5.460 -17.882 1.00 89.75 110 ALA A O 1
ATOM 827 N N . ARG A 1 111 ? -1.262 7.192 -18.316 1.00 92.38 111 ARG A N 1
ATOM 828 C CA . ARG A 1 111 ? -2.230 6.888 -17.254 1.00 92.38 111 ARG A CA 1
ATOM 829 C C . ARG A 1 111 ? -2.778 5.470 -17.386 1.00 92.38 111 ARG A C 1
ATOM 831 O O . ARG A 1 111 ? -2.811 4.734 -16.402 1.00 92.38 111 ARG A O 1
ATOM 838 N N . GLY A 1 112 ? -3.206 5.077 -18.587 1.00 90.50 112 GLY A N 1
ATOM 839 C CA . GLY A 1 112 ? -3.759 3.748 -18.840 1.00 90.50 112 GLY A CA 1
ATOM 840 C C . GLY A 1 112 ? -2.755 2.630 -18.555 1.00 90.50 112 GLY A C 1
ATOM 841 O O . GLY A 1 112 ? -3.102 1.640 -17.907 1.00 90.50 112 GLY A O 1
ATOM 842 N N . ARG A 1 113 ? -1.501 2.803 -18.989 1.00 89.44 113 ARG A N 1
ATOM 843 C CA . ARG A 1 113 ? -0.421 1.842 -18.726 1.00 89.44 113 ARG A CA 1
ATOM 844 C C . ARG A 1 113 ? -0.077 1.771 -17.238 1.00 89.44 113 ARG A C 1
ATOM 846 O O . ARG A 1 113 ? -0.052 0.680 -16.673 1.00 89.44 113 ARG A O 1
ATOM 853 N N . LEU A 1 114 ? 0.105 2.920 -16.588 1.00 90.31 114 LEU A N 1
ATOM 854 C CA . LEU A 1 114 ? 0.442 2.995 -15.167 1.00 90.31 114 LEU A CA 1
ATOM 855 C C . LEU A 1 114 ? -0.636 2.357 -14.290 1.00 90.31 114 LEU A C 1
ATOM 857 O O . LEU A 1 114 ? -0.291 1.587 -13.399 1.00 90.31 114 LEU A O 1
ATOM 861 N N . LYS A 1 115 ? -1.926 2.583 -14.575 1.00 90.62 115 LYS A N 1
ATOM 862 C CA . LYS A 1 115 ? -3.027 1.947 -13.829 1.00 90.62 115 LYS A CA 1
ATOM 863 C C . LYS A 1 115 ? -3.004 0.419 -13.925 1.00 90.62 115 LYS A C 1
ATOM 865 O O . LYS A 1 115 ? -3.298 -0.248 -12.939 1.00 90.62 115 LYS A O 1
ATOM 870 N N . LYS A 1 116 ? -2.627 -0.147 -15.078 1.00 89.06 116 LYS A N 1
ATOM 871 C CA . LYS A 1 116 ? -2.501 -1.607 -15.255 1.00 89.06 116 LYS A CA 1
ATOM 872 C C . LYS A 1 116 ? -1.294 -2.196 -14.526 1.00 89.06 116 LYS A C 1
ATOM 874 O O . LYS A 1 116 ? -1.379 -3.310 -14.022 1.00 89.06 116 LYS A O 1
ATOM 879 N N . LEU A 1 117 ? -0.183 -1.462 -14.480 1.00 87.44 117 LEU A N 1
ATOM 880 C CA . LEU A 1 117 ? 1.051 -1.886 -13.810 1.00 87.44 117 LEU A CA 1
ATOM 881 C C . LEU A 1 117 ? 1.005 -1.714 -12.286 1.00 87.44 117 LEU A C 1
ATOM 883 O O . LEU A 1 117 ? 1.768 -2.358 -11.569 1.00 87.44 117 LEU A O 1
ATOM 887 N N . ASN A 1 118 ? 0.107 -0.859 -11.797 1.00 86.75 118 ASN A N 1
ATOM 888 C CA . ASN A 1 118 ? 0.009 -0.465 -10.397 1.00 86.75 118 ASN A CA 1
ATOM 889 C C . ASN A 1 118 ? -1.378 -0.759 -9.788 1.00 86.75 118 ASN A C 1
ATOM 891 O O . ASN A 1 118 ? -2.000 0.151 -9.234 1.00 86.75 118 ASN A O 1
ATOM 895 N N . PRO A 1 119 ? -1.907 -1.995 -9.879 1.00 82.81 119 PRO A N 1
ATOM 896 C CA . PRO A 1 119 ? -3.148 -2.323 -9.192 1.00 82.81 119 PRO A CA 1
ATOM 897 C C . PRO A 1 119 ? -2.940 -2.278 -7.668 1.00 82.81 119 PRO A C 1
ATOM 899 O O . PRO A 1 119 ? -1.875 -2.621 -7.147 1.00 82.81 119 PRO A O 1
ATOM 902 N N . ALA A 1 120 ? -3.978 -1.868 -6.942 1.00 79.81 120 ALA A N 1
ATOM 903 C CA . ALA A 1 120 ? -4.006 -1.960 -5.488 1.00 79.81 120 ALA A CA 1
ATOM 904 C C . ALA A 1 120 ? -4.290 -3.414 -5.084 1.00 79.81 120 ALA A C 1
ATOM 906 O O . ALA A 1 120 ? -5.448 -3.836 -5.027 1.00 79.81 120 ALA A O 1
ATOM 907 N N . TYR A 1 121 ? -3.229 -4.188 -4.856 1.00 84.69 121 TYR A N 1
ATOM 908 C CA . TYR A 1 121 ? -3.349 -5.574 -4.410 1.00 84.69 121 TYR A CA 1
ATOM 909 C C . TYR A 1 121 ? -3.947 -5.640 -3.003 1.00 84.69 121 TYR A C 1
ATOM 911 O O . TYR A 1 121 ? -3.659 -4.810 -2.142 1.00 84.69 121 TYR A O 1
ATOM 919 N N . ARG A 1 122 ? -4.784 -6.648 -2.754 1.00 84.12 122 ARG A N 1
ATOM 920 C CA . ARG A 1 122 ? -5.439 -6.872 -1.457 1.00 84.12 122 ARG A CA 1
ATOM 921 C C . ARG A 1 122 ? -4.574 -7.696 -0.515 1.00 84.12 122 ARG A C 1
ATOM 923 O O . ARG A 1 122 ? -4.636 -7.506 0.697 1.00 84.12 122 ARG A O 1
ATOM 930 N N . GLN A 1 123 ? -3.803 -8.626 -1.066 1.00 85.94 123 GLN A N 1
ATOM 931 C CA . GLN A 1 123 ? -2.921 -9.508 -0.310 1.00 85.94 123 GLN A CA 1
ATOM 932 C C . GLN A 1 123 ? -1.590 -9.707 -1.029 1.00 85.94 123 GLN A C 1
ATOM 934 O O . GLN A 1 123 ? -1.528 -9.779 -2.256 1.00 85.94 123 GLN A O 1
ATOM 939 N N . VAL A 1 124 ? -0.532 -9.848 -0.234 1.00 91.94 124 VAL A N 1
ATOM 940 C CA . VAL A 1 124 ? 0.812 -10.197 -0.692 1.00 91.94 124 VAL A CA 1
ATOM 941 C C . VAL A 1 124 ? 1.306 -11.361 0.153 1.00 91.94 124 VAL A C 1
ATOM 943 O O . VAL A 1 124 ? 1.272 -11.303 1.382 1.00 91.94 124 VAL A O 1
ATOM 946 N N . ALA A 1 125 ? 1.787 -12.408 -0.507 1.00 91.00 125 ALA A N 1
ATOM 947 C CA . ALA A 1 125 ? 2.435 -13.546 0.121 1.00 91.00 125 ALA A CA 1
ATOM 948 C C . ALA A 1 125 ? 3.886 -13.624 -0.353 1.00 91.00 125 ALA A C 1
ATOM 950 O O . ALA A 1 125 ? 4.158 -13.745 -1.546 1.00 91.00 125 ALA A O 1
ATOM 951 N N . VAL A 1 126 ? 4.817 -13.568 0.598 1.00 92.94 126 VAL A N 1
ATOM 952 C CA . VAL A 1 126 ? 6.252 -13.709 0.346 1.00 92.94 126 VAL A CA 1
ATOM 953 C C . VAL A 1 126 ? 6.716 -15.032 0.936 1.00 92.94 126 VAL A C 1
ATOM 955 O O . VAL A 1 126 ? 6.445 -15.332 2.097 1.00 92.94 126 VAL A O 1
ATOM 958 N N . THR A 1 127 ? 7.425 -15.830 0.147 1.00 93.69 127 THR A N 1
ATOM 959 C CA . THR A 1 127 ? 8.091 -17.053 0.612 1.00 93.69 127 THR A CA 1
ATOM 960 C C . THR A 1 127 ? 9.547 -17.004 0.190 1.00 93.69 127 THR A C 1
ATOM 962 O O . THR A 1 127 ? 9.860 -16.605 -0.930 1.00 93.69 127 THR A O 1
ATOM 965 N N . SER A 1 128 ? 10.445 -17.399 1.085 1.00 92.69 128 SER A N 1
ATOM 966 C CA . SER A 1 128 ? 11.870 -17.491 0.800 1.00 92.69 128 SER A CA 1
ATOM 967 C C . SER A 1 128 ? 12.429 -18.832 1.255 1.00 92.69 128 SER A C 1
ATOM 969 O O . SER A 1 128 ? 12.008 -19.417 2.251 1.00 92.69 128 SER A O 1
ATOM 971 N N . SER A 1 129 ? 13.389 -19.318 0.483 1.00 93.69 129 SER A N 1
ATOM 972 C CA . SER A 1 129 ? 14.202 -20.496 0.752 1.00 93.69 129 SER A CA 1
ATOM 973 C C . SER A 1 129 ? 15.651 -20.185 0.356 1.00 93.69 129 SER A C 1
ATOM 975 O O . SER A 1 129 ? 15.903 -19.153 -0.273 1.00 93.69 129 SER A O 1
ATOM 977 N N . PRO A 1 130 ? 16.621 -21.066 0.651 1.00 93.88 130 PRO A N 1
ATOM 978 C CA . PRO A 1 130 ? 18.003 -20.860 0.215 1.00 93.88 130 PRO A CA 1
ATOM 979 C C . PRO A 1 130 ? 18.182 -20.742 -1.310 1.00 93.88 130 PRO A C 1
ATOM 981 O O . PRO A 1 130 ? 19.162 -20.155 -1.764 1.00 93.88 130 PRO A O 1
ATOM 984 N N . ASN A 1 131 ? 17.254 -21.296 -2.099 1.00 95.38 131 ASN A N 1
ATOM 985 C CA . ASN A 1 131 ? 17.387 -21.394 -3.555 1.00 95.38 131 ASN A CA 1
ATOM 986 C C . ASN A 1 131 ? 16.443 -20.464 -4.316 1.00 95.38 131 ASN A C 1
ATOM 988 O O . ASN A 1 131 ? 16.784 -20.009 -5.405 1.00 95.38 131 ASN A O 1
ATOM 992 N N . GLU A 1 132 ? 15.277 -20.164 -3.753 1.00 97.25 132 GLU A N 1
ATOM 993 C CA . GLU A 1 132 ? 14.205 -19.434 -4.428 1.00 97.25 132 GLU A CA 1
ATOM 994 C C . GLU A 1 132 ? 13.538 -18.431 -3.485 1.00 97.25 132 GLU A C 1
ATOM 996 O O . GLU A 1 132 ? 13.331 -18.715 -2.301 1.00 97.25 132 GLU A O 1
ATOM 1001 N N . ILE A 1 133 ? 13.159 -17.283 -4.042 1.00 97.94 133 ILE A N 1
ATOM 1002 C CA . ILE A 1 133 ? 12.213 -16.342 -3.448 1.00 97.94 133 ILE A CA 1
ATOM 1003 C C . ILE A 1 133 ? 10.984 -16.284 -4.355 1.00 97.94 133 ILE A C 1
ATOM 1005 O O . ILE A 1 133 ? 11.111 -16.223 -5.581 1.00 97.94 133 ILE A O 1
ATOM 1009 N N . SER A 1 134 ? 9.796 -16.281 -3.756 1.00 96.88 134 SER A N 1
ATOM 1010 C CA . SER A 1 134 ? 8.541 -16.110 -4.475 1.00 96.88 134 SER A CA 1
ATOM 1011 C C . SER A 1 134 ? 7.669 -15.030 -3.852 1.00 96.88 134 SER A C 1
ATOM 1013 O O . SER A 1 134 ? 7.502 -14.998 -2.631 1.00 96.88 134 SER A O 1
ATOM 1015 N N . VAL A 1 135 ? 7.057 -14.206 -4.699 1.00 96.50 135 VAL A N 1
ATOM 1016 C CA . VAL A 1 135 ? 6.035 -13.227 -4.314 1.00 96.50 135 VAL A CA 1
ATOM 1017 C C . VAL A 1 135 ? 4.759 -13.538 -5.087 1.00 96.50 135 VAL A C 1
ATOM 1019 O O . VAL A 1 135 ? 4.761 -13.538 -6.317 1.00 96.50 135 VAL A O 1
ATOM 1022 N N . ALA A 1 136 ? 3.678 -13.807 -4.364 1.00 92.75 136 ALA A N 1
ATOM 1023 C CA . ALA A 1 136 ? 2.322 -13.878 -4.896 1.00 92.75 136 ALA A CA 1
ATOM 1024 C C . ALA A 1 136 ? 1.532 -12.649 -4.452 1.00 92.75 136 ALA A C 1
ATOM 1026 O O . ALA A 1 136 ? 1.676 -12.176 -3.324 1.00 92.75 136 ALA A O 1
ATOM 1027 N N . VAL A 1 137 ? 0.681 -12.160 -5.345 1.00 90.69 137 VAL A N 1
ATOM 1028 C CA . VAL A 1 137 ? -0.241 -11.054 -5.095 1.00 90.69 137 VAL A CA 1
ATOM 1029 C C . VAL A 1 137 ? -1.648 -11.509 -5.446 1.00 90.69 137 VAL A C 1
ATOM 1031 O O . VAL A 1 137 ? -1.858 -12.155 -6.475 1.00 90.69 137 VAL A O 1
ATOM 1034 N N . ASP A 1 138 ? -2.614 -11.207 -4.584 1.00 88.06 138 ASP A N 1
ATOM 1035 C CA . ASP A 1 138 ? -3.998 -11.664 -4.734 1.00 88.06 138 ASP A CA 1
ATOM 1036 C C . ASP A 1 138 ? -4.088 -13.161 -5.068 1.00 88.06 138 ASP A C 1
ATOM 1038 O O . ASP A 1 138 ? -3.472 -13.977 -4.384 1.00 88.06 138 ASP A O 1
ATOM 1042 N N . ASN A 1 139 ? -4.865 -13.530 -6.084 1.00 84.12 139 ASN A N 1
ATOM 1043 C CA . ASN A 1 139 ? -5.018 -14.912 -6.542 1.00 84.12 139 ASN A CA 1
ATOM 1044 C C . ASN A 1 139 ? -4.176 -15.198 -7.796 1.00 84.12 139 ASN A C 1
ATOM 1046 O O . ASN A 1 139 ? -4.512 -16.082 -8.584 1.00 84.12 139 ASN A O 1
ATOM 1050 N N . GLN A 1 140 ? -3.119 -14.415 -8.028 1.00 86.44 140 GLN A N 1
ATOM 1051 C CA . GLN A 1 140 ? -2.255 -14.578 -9.193 1.00 86.44 140 GLN A CA 1
ATOM 1052 C C . GLN A 1 140 ? -1.187 -15.656 -8.953 1.00 86.44 140 GLN A C 1
ATOM 1054 O O . GLN A 1 140 ? -0.767 -15.872 -7.810 1.00 86.44 140 GLN A O 1
ATOM 1059 N N . PRO A 1 141 ? -0.695 -16.317 -10.019 1.00 89.81 141 PRO A N 1
ATOM 1060 C CA . PRO A 1 141 ? 0.471 -17.184 -9.916 1.00 89.81 141 PRO A CA 1
ATOM 1061 C C . PRO A 1 141 ? 1.674 -16.432 -9.317 1.00 89.81 141 PRO A C 1
ATOM 1063 O O . PRO A 1 141 ? 1.925 -15.287 -9.702 1.00 89.81 141 PRO A O 1
ATOM 1066 N N . PRO A 1 142 ? 2.443 -17.051 -8.403 1.00 93.31 142 PRO A N 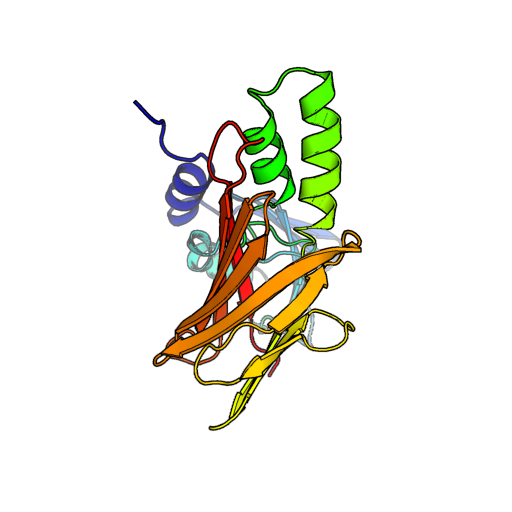1
ATOM 1067 C CA . PRO A 1 142 ? 3.601 -16.401 -7.805 1.00 93.31 142 PRO A CA 1
ATOM 1068 C C . PRO A 1 142 ? 4.689 -16.142 -8.846 1.00 93.31 142 PRO A C 1
ATOM 1070 O O . PRO A 1 142 ? 5.058 -17.036 -9.612 1.00 93.31 142 PRO A O 1
ATOM 1073 N N . LEU A 1 143 ? 5.281 -14.951 -8.797 1.00 95.56 143 LEU A N 1
ATOM 1074 C CA . LEU A 1 143 ? 6.561 -14.692 -9.440 1.00 95.56 143 LEU A CA 1
ATOM 1075 C C . LEU A 1 143 ? 7.664 -15.340 -8.602 1.00 95.56 143 LEU A C 1
ATOM 1077 O O . LEU A 1 143 ? 7.788 -15.047 -7.414 1.00 95.56 143 LEU A O 1
ATOM 1081 N N . ARG A 1 144 ? 8.469 -16.196 -9.231 1.00 97.12 144 ARG A N 1
ATOM 1082 C CA . ARG A 1 144 ? 9.574 -16.933 -8.608 1.00 97.12 144 ARG A CA 1
ATOM 1083 C C . ARG A 1 144 ? 10.899 -16.511 -9.221 1.00 97.12 144 ARG A C 1
ATOM 1085 O O . ARG A 1 144 ? 10.999 -16.421 -10.441 1.00 97.12 144 ARG A O 1
ATOM 1092 N N . THR A 1 145 ? 11.914 -16.291 -8.392 1.00 98.38 145 THR A N 1
ATOM 1093 C CA . THR A 1 145 ? 13.282 -16.014 -8.847 1.00 98.38 145 THR A CA 1
ATOM 1094 C C . THR A 1 145 ? 14.293 -16.784 -8.003 1.00 98.38 145 THR A C 1
ATOM 1096 O O . THR A 1 145 ? 14.043 -17.027 -6.818 1.00 98.38 145 THR A O 1
ATOM 1099 N N . PRO A 1 146 ? 15.481 -17.104 -8.541 1.00 98.06 146 PRO A N 1
ATOM 1100 C CA . PRO A 1 146 ? 16.586 -17.589 -7.726 1.00 98.06 146 PRO A CA 1
ATOM 1101 C C . PRO A 1 146 ? 16.892 -16.627 -6.568 1.00 98.06 146 PRO A C 1
ATOM 1103 O O . PRO A 1 146 ? 16.992 -15.417 -6.772 1.00 98.06 146 PRO A O 1
ATOM 1106 N N . ALA A 1 147 ? 17.098 -17.155 -5.358 1.00 92.44 147 ALA A N 1
ATOM 1107 C CA . ALA A 1 147 ? 17.353 -16.351 -4.154 1.00 92.44 147 ALA A CA 1
ATOM 1108 C C . ALA A 1 147 ? 18.652 -15.528 -4.232 1.00 92.44 147 ALA A C 1
ATOM 1110 O O . ALA A 1 147 ? 18.820 -14.541 -3.519 1.00 92.44 147 ALA A O 1
ATOM 1111 N N . LYS A 1 148 ? 19.568 -15.916 -5.129 1.00 89.88 148 LYS A N 1
ATOM 1112 C CA . LYS A 1 148 ? 20.836 -15.222 -5.395 1.00 89.88 148 LYS A CA 1
ATOM 1113 C C . LYS A 1 148 ? 20.698 -14.020 -6.345 1.00 89.88 148 LYS A C 1
ATOM 1115 O O . LYS A 1 148 ? 21.710 -13.487 -6.783 1.00 89.88 148 LYS A O 1
ATOM 1120 N N . GLY A 1 149 ? 19.475 -13.608 -6.690 1.00 91.38 149 GLY A N 1
ATOM 1121 C CA . GLY A 1 149 ? 19.216 -12.385 -7.458 1.00 91.38 149 GLY A CA 1
ATOM 1122 C C . GLY A 1 149 ? 19.400 -12.500 -8.972 1.00 91.38 149 GLY A C 1
ATOM 1123 O O . GLY A 1 149 ? 19.343 -11.483 -9.663 1.00 91.38 149 GLY A O 1
ATOM 1124 N N . ALA A 1 150 ? 19.596 -13.709 -9.509 1.00 96.25 150 ALA A N 1
ATOM 1125 C CA . ALA A 1 150 ? 19.650 -13.914 -10.955 1.00 96.25 150 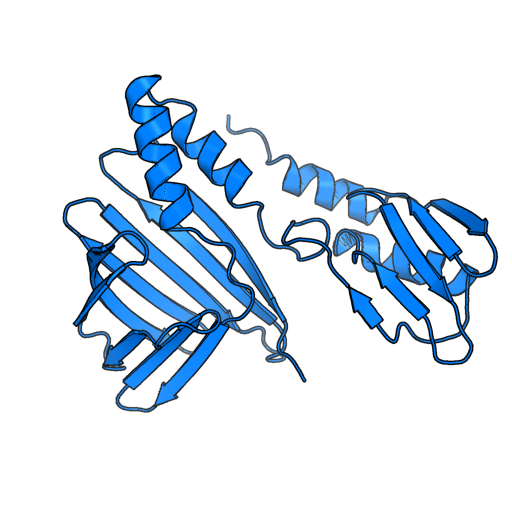ALA A CA 1
ATOM 1126 C C . ALA A 1 150 ? 18.293 -13.544 -11.598 1.00 96.25 150 ALA A C 1
ATOM 1128 O O . ALA A 1 150 ? 17.262 -14.039 -11.131 1.00 96.25 150 ALA A O 1
ATOM 1129 N N . PRO A 1 151 ? 18.262 -12.690 -12.641 1.00 97.12 151 PRO A N 1
ATOM 1130 C CA . PRO A 1 151 ? 17.012 -12.305 -13.285 1.00 97.12 151 PRO A CA 1
ATOM 1131 C C . PRO A 1 151 ? 16.343 -13.457 -14.042 1.00 97.12 151 PRO A C 1
ATOM 1133 O O . PRO A 1 151 ? 17.017 -14.308 -14.622 1.00 97.12 151 PRO A O 1
ATOM 1136 N N . VAL A 1 152 ? 15.013 -13.435 -14.094 1.00 97.88 152 VAL A N 1
ATOM 1137 C CA . VAL A 1 152 ? 14.176 -14.339 -14.893 1.00 97.88 152 VAL A CA 1
ATOM 1138 C C . VAL A 1 152 ? 13.267 -13.534 -15.816 1.00 97.88 152 VAL A C 1
ATOM 1140 O O . VAL A 1 152 ? 12.825 -12.440 -15.461 1.00 97.88 152 VAL A O 1
ATOM 1143 N N . ALA A 1 153 ? 12.955 -14.074 -16.992 1.00 97.31 153 ALA A N 1
ATOM 1144 C CA . ALA A 1 153 ? 11.949 -13.480 -17.862 1.00 97.31 153 ALA A CA 1
ATOM 1145 C C . ALA A 1 153 ? 10.555 -13.630 -17.234 1.00 97.31 153 ALA A C 1
ATOM 1147 O O . ALA A 1 153 ? 10.178 -14.715 -16.790 1.00 97.31 153 ALA A O 1
ATOM 1148 N N . TRP A 1 154 ? 9.780 -12.550 -17.226 1.00 95.12 154 TRP A N 1
ATOM 1149 C CA . TRP A 1 154 ? 8.425 -12.519 -16.689 1.00 95.12 154 TRP A CA 1
ATOM 1150 C C . TRP A 1 154 ? 7.504 -11.678 -17.572 1.00 95.12 154 TRP A C 1
ATOM 1152 O O . TRP A 1 154 ? 7.946 -10.760 -18.265 1.00 95.12 154 TRP A O 1
ATOM 1162 N N . VAL A 1 155 ? 6.215 -12.010 -17.553 1.00 91.31 155 VAL A N 1
ATOM 1163 C CA . VAL A 1 155 ? 5.168 -11.261 -18.250 1.00 91.31 155 VAL A CA 1
ATOM 1164 C C . VAL A 1 155 ? 4.332 -10.547 -17.200 1.00 91.31 155 VAL A C 1
ATOM 1166 O O . VAL A 1 155 ? 3.722 -11.195 -16.352 1.00 91.31 155 VAL A O 1
ATOM 1169 N N . GLY A 1 156 ? 4.339 -9.218 -17.257 1.00 82.31 156 GLY A N 1
ATOM 1170 C CA . GLY A 1 156 ? 3.606 -8.359 -16.345 1.00 82.31 156 GLY A CA 1
ATOM 1171 C C . GLY A 1 156 ? 2.095 -8.358 -16.566 1.00 82.31 156 GLY A C 1
ATOM 1172 O O . GLY A 1 156 ? 1.604 -8.883 -17.568 1.00 82.31 156 GLY A O 1
ATOM 1173 N N . PRO A 1 157 ? 1.335 -7.737 -15.648 1.00 78.44 157 PRO A N 1
ATOM 1174 C CA . PRO A 1 157 ? -0.126 -7.664 -15.721 1.00 78.44 157 PRO A CA 1
ATOM 1175 C C . PRO A 1 157 ? -0.636 -6.869 -16.934 1.00 78.44 157 PRO A C 1
ATOM 1177 O O . PRO A 1 157 ? -1.779 -7.039 -17.350 1.00 78.44 157 PRO A O 1
ATOM 1180 N N . ASP A 1 158 ? 0.201 -6.018 -17.529 1.00 80.88 158 ASP A N 1
ATOM 1181 C CA . ASP A 1 158 ? -0.085 -5.312 -18.780 1.00 80.88 158 ASP A CA 1
ATOM 1182 C C . ASP A 1 158 ? 0.250 -6.141 -20.038 1.00 80.88 158 ASP A C 1
ATOM 1184 O O . ASP A 1 158 ? 0.039 -5.666 -21.154 1.00 80.88 158 ASP A O 1
ATOM 1188 N N . GLY A 1 159 ? 0.760 -7.368 -19.873 1.00 84.75 159 GLY A N 1
ATOM 1189 C CA . GLY A 1 159 ? 1.276 -8.224 -20.943 1.00 84.75 159 GLY A CA 1
ATOM 1190 C C . GLY A 1 159 ? 2.719 -7.909 -21.357 1.00 84.75 159 GLY A C 1
ATOM 1191 O O . GLY A 1 159 ? 3.263 -8.579 -22.238 1.00 84.75 159 GLY A O 1
ATOM 1192 N N . GLY A 1 160 ? 3.357 -6.912 -20.735 1.00 86.38 160 GLY A N 1
ATOM 1193 C CA . GLY A 1 160 ? 4.726 -6.504 -21.023 1.00 86.38 160 GLY A CA 1
ATOM 1194 C C . GLY A 1 160 ? 5.747 -7.546 -20.566 1.00 86.38 160 GLY A C 1
ATOM 1195 O O . GLY A 1 160 ? 5.651 -8.095 -19.471 1.00 86.38 160 GLY A O 1
ATOM 1196 N N . LYS A 1 161 ? 6.755 -7.819 -21.399 1.00 93.00 161 LYS A N 1
ATOM 1197 C CA . LYS A 1 161 ? 7.869 -8.707 -21.038 1.00 93.00 161 LYS A CA 1
ATOM 1198 C C . LYS A 1 161 ? 8.949 -7.915 -20.312 1.00 93.00 161 LYS A C 1
ATOM 1200 O O . LYS A 1 161 ? 9.449 -6.923 -20.839 1.00 93.00 161 LYS A O 1
ATOM 1205 N N . VAL A 1 162 ? 9.336 -8.381 -19.133 1.00 95.12 162 VAL A N 1
ATOM 1206 C CA . VAL A 1 162 ? 10.363 -7.756 -18.294 1.00 95.12 162 VAL A CA 1
ATOM 1207 C C . VAL A 1 162 ? 11.299 -8.819 -17.726 1.00 95.12 162 VAL A C 1
ATOM 1209 O O . VAL A 1 162 ? 10.943 -9.993 -17.634 1.00 95.12 162 VAL A O 1
ATOM 1212 N N . ASN A 1 163 ? 12.491 -8.409 -17.308 1.00 97.94 163 ASN A N 1
ATOM 1213 C CA . ASN A 1 163 ? 13.357 -9.227 -16.470 1.00 97.94 163 ASN A CA 1
ATOM 1214 C C . ASN A 1 163 ? 13.081 -8.898 -15.007 1.00 97.94 163 ASN A C 1
ATOM 1216 O O . ASN A 1 163 ? 13.193 -7.735 -14.609 1.00 97.94 163 ASN A O 1
ATOM 1220 N N . ALA A 1 164 ? 12.739 -9.914 -14.222 1.00 98.00 164 ALA A N 1
ATOM 1221 C CA . ALA A 1 164 ? 12.456 -9.796 -12.803 1.00 98.00 164 ALA A CA 1
ATOM 1222 C C . ALA A 1 164 ? 13.553 -10.453 -11.959 1.00 98.00 164 ALA A C 1
ATOM 1224 O O . ALA A 1 164 ? 14.010 -11.546 -12.281 1.00 98.00 164 ALA A O 1
ATOM 1225 N N . SER A 1 165 ? 13.955 -9.830 -10.858 1.00 98.44 165 SER A N 1
ATOM 1226 C CA . SER A 1 165 ? 14.863 -10.421 -9.870 1.00 98.44 165 SER A CA 1
ATOM 1227 C C . SER A 1 165 ? 14.428 -10.063 -8.456 1.00 98.44 165 SER A C 1
ATOM 1229 O O . SER A 1 165 ? 13.736 -9.065 -8.240 1.00 98.44 165 SER A O 1
ATOM 1231 N N . MET A 1 166 ? 14.828 -10.882 -7.484 1.00 98.31 166 MET A N 1
ATOM 1232 C CA . MET A 1 166 ? 14.579 -10.612 -6.074 1.00 98.31 166 MET A CA 1
ATOM 1233 C C . MET A 1 166 ? 15.809 -10.871 -5.220 1.00 98.31 166 MET A C 1
ATOM 1235 O O . MET A 1 166 ? 16.549 -11.826 -5.458 1.00 98.31 166 MET A O 1
ATOM 1239 N N . GLN A 1 167 ? 15.988 -10.047 -4.192 1.00 96.31 167 GLN A N 1
ATOM 1240 C CA . GLN A 1 167 ? 17.034 -10.219 -3.195 1.00 96.31 167 GLN A CA 1
ATOM 1241 C C . GLN A 1 167 ? 16.488 -9.903 -1.803 1.00 96.31 167 GLN A C 1
ATOM 1243 O O . GLN A 1 167 ? 15.950 -8.821 -1.572 1.00 96.31 167 GLN A O 1
ATOM 1248 N N . LEU A 1 168 ? 16.625 -10.856 -0.879 1.00 95.00 168 LEU A N 1
ATOM 1249 C CA . LEU A 1 168 ? 16.223 -10.708 0.518 1.00 95.00 168 LEU A CA 1
ATOM 1250 C C . LEU A 1 168 ? 17.464 -10.491 1.391 1.00 95.00 168 LEU A C 1
ATOM 1252 O O . LEU A 1 168 ? 18.318 -11.372 1.479 1.00 95.00 168 LEU A O 1
ATOM 1256 N N . THR A 1 169 ? 17.523 -9.353 2.078 1.00 94.50 169 THR A N 1
ATOM 1257 C CA . THR A 1 169 ? 18.579 -9.008 3.035 1.00 94.50 169 THR A CA 1
ATOM 1258 C C . THR A 1 169 ? 17.938 -8.637 4.369 1.00 94.50 169 THR A C 1
ATOM 1260 O O . THR A 1 169 ? 17.336 -7.574 4.525 1.00 94.50 169 THR A O 1
ATOM 1263 N N . GLY A 1 170 ? 18.039 -9.530 5.356 1.00 93.38 170 GLY A N 1
ATOM 1264 C CA . GLY A 1 170 ? 17.377 -9.348 6.648 1.00 93.38 170 GLY A CA 1
ATOM 1265 C C . GLY A 1 170 ? 15.852 -9.290 6.500 1.00 93.38 170 GLY A C 1
ATOM 1266 O O . GLY A 1 170 ? 15.228 -10.287 6.150 1.00 93.38 170 GLY A O 1
ATOM 1267 N N . ARG A 1 171 ? 15.255 -8.125 6.783 1.00 94.38 171 ARG A N 1
ATOM 1268 C CA . ARG A 1 171 ? 13.800 -7.877 6.680 1.00 94.38 171 ARG A CA 1
ATOM 1269 C C . ARG A 1 171 ? 13.389 -7.102 5.422 1.00 94.38 171 ARG A C 1
ATOM 1271 O O . ARG A 1 171 ? 12.217 -6.753 5.301 1.00 94.38 171 ARG A O 1
ATOM 1278 N N . LEU A 1 172 ? 14.340 -6.821 4.529 1.00 96.31 172 LEU A N 1
ATOM 1279 C CA . LEU A 1 172 ? 14.125 -6.098 3.280 1.00 96.31 172 LEU A CA 1
ATOM 1280 C C . LEU A 1 172 ? 14.197 -7.065 2.099 1.00 96.31 172 LEU A C 1
ATOM 1282 O O . LEU A 1 172 ? 15.234 -7.685 1.870 1.00 96.31 172 LEU A O 1
ATOM 1286 N N . LEU A 1 173 ? 13.112 -7.161 1.340 1.00 97.56 173 LEU A N 1
ATOM 1287 C CA . LEU A 1 173 ? 13.066 -7.827 0.045 1.00 97.56 173 LEU A CA 1
ATOM 1288 C C . LEU A 1 173 ? 12.983 -6.769 -1.054 1.00 97.56 173 LEU A C 1
ATOM 1290 O O . LEU A 1 173 ? 11.956 -6.110 -1.185 1.00 97.56 173 LEU A O 1
ATOM 1294 N N . ALA A 1 174 ? 14.029 -6.661 -1.868 1.00 97.44 174 ALA A N 1
ATOM 1295 C CA . ALA A 1 174 ? 14.013 -5.857 -3.082 1.00 97.44 174 ALA A CA 1
ATOM 1296 C C . ALA A 1 174 ? 13.572 -6.732 -4.261 1.00 97.44 174 ALA A C 1
ATOM 1298 O O . ALA A 1 174 ? 14.252 -7.701 -4.604 1.00 97.44 174 ALA A O 1
ATOM 1299 N N . GLN A 1 175 ? 12.448 -6.395 -4.889 1.00 98.00 175 GLN A N 1
ATOM 1300 C CA . GLN A 1 175 ? 11.963 -7.012 -6.122 1.00 98.00 175 GLN A CA 1
ATOM 1301 C C . GLN A 1 175 ? 12.116 -6.007 -7.265 1.00 98.00 175 GLN A C 1
ATOM 1303 O O . GLN A 1 175 ? 11.507 -4.942 -7.255 1.00 98.00 175 GLN A O 1
ATOM 1308 N N . THR A 1 176 ? 12.935 -6.337 -8.258 1.00 97.75 176 THR A N 1
ATOM 1309 C CA . THR A 1 176 ? 13.264 -5.446 -9.374 1.00 97.75 176 THR A CA 1
ATOM 1310 C C . THR A 1 176 ? 12.689 -5.986 -10.674 1.00 97.75 176 THR A C 1
ATOM 1312 O O . THR A 1 176 ? 12.855 -7.161 -10.976 1.00 97.75 176 THR A O 1
ATOM 1315 N N . PHE A 1 177 ? 12.085 -5.109 -11.470 1.00 97.12 177 PHE A N 1
ATOM 1316 C CA . PHE A 1 177 ? 11.646 -5.360 -12.838 1.00 97.12 177 PHE A CA 1
ATOM 1317 C C . PHE A 1 177 ? 12.363 -4.395 -13.776 1.00 97.12 177 PHE A C 1
ATOM 1319 O O . PHE A 1 177 ? 12.420 -3.193 -13.514 1.00 97.12 177 PHE A O 1
ATOM 1326 N N . THR A 1 178 ? 12.909 -4.904 -14.875 1.00 96.38 178 THR A N 1
ATOM 1327 C CA . THR A 1 178 ? 13.629 -4.098 -15.870 1.00 96.38 178 THR A CA 1
ATOM 1328 C C . THR A 1 178 ? 13.207 -4.465 -17.282 1.00 96.38 178 THR A C 1
ATOM 1330 O O . THR A 1 178 ? 13.008 -5.635 -17.608 1.00 96.38 178 THR A O 1
ATOM 1333 N N . SER A 1 179 ? 13.077 -3.452 -18.131 1.00 92.50 179 SER A N 1
ATOM 1334 C CA . SER A 1 179 ? 12.822 -3.586 -19.564 1.00 92.50 179 SER A CA 1
ATOM 1335 C C . SER A 1 179 ? 13.458 -2.415 -20.313 1.00 92.50 179 SER A C 1
ATOM 1337 O O . SER A 1 179 ? 14.019 -1.512 -19.692 1.00 92.50 179 SER A O 1
ATOM 1339 N N . ALA A 1 180 ? 13.344 -2.405 -21.642 1.00 88.25 180 ALA A N 1
ATOM 1340 C CA . ALA A 1 180 ? 13.734 -1.246 -22.445 1.00 88.25 180 ALA A CA 1
ATOM 1341 C C . ALA A 1 180 ? 12.905 0.011 -22.109 1.00 88.25 180 ALA A C 1
ATOM 1343 O O . ALA A 1 180 ? 13.403 1.127 -22.218 1.00 88.25 180 ALA A O 1
ATOM 1344 N N . ASP A 1 181 ? 11.666 -0.175 -21.647 1.00 85.81 181 ASP A N 1
ATOM 1345 C CA . ASP A 1 181 ? 10.720 0.912 -21.386 1.00 85.81 181 ASP A CA 1
ATOM 1346 C C . ASP A 1 181 ? 10.860 1.519 -19.988 1.00 85.81 181 ASP A C 1
ATOM 1348 O O . ASP A 1 181 ? 10.205 2.518 -19.684 1.00 85.81 181 ASP A O 1
ATOM 1352 N N . GLY A 1 182 ? 11.679 0.927 -19.117 1.00 91.81 182 GLY A N 1
ATOM 1353 C CA . GLY A 1 182 ? 11.838 1.418 -17.756 1.00 91.81 182 GLY A CA 1
ATOM 1354 C C . GLY A 1 182 ? 12.224 0.364 -16.731 1.00 91.81 182 GLY A C 1
ATOM 1355 O O . GLY A 1 182 ? 12.485 -0.807 -17.036 1.00 91.81 182 GLY A O 1
ATOM 1356 N N . ARG A 1 183 ? 12.247 0.814 -15.479 1.00 95.25 183 ARG A N 1
ATOM 1357 C CA . ARG A 1 183 ? 12.598 0.027 -14.303 1.00 95.25 183 ARG A CA 1
ATOM 1358 C C . ARG A 1 183 ? 11.595 0.276 -13.189 1.00 95.25 183 ARG A C 1
ATOM 1360 O O . ARG A 1 183 ? 11.240 1.413 -12.905 1.00 95.25 183 ARG A O 1
ATOM 1367 N N . ARG A 1 184 ? 11.226 -0.792 -12.494 1.00 95.38 184 ARG A N 1
ATOM 1368 C CA . ARG A 1 184 ? 10.428 -0.746 -11.274 1.00 95.38 184 ARG A CA 1
ATOM 1369 C C . ARG A 1 184 ? 11.141 -1.499 -10.162 1.00 95.38 184 ARG A C 1
ATOM 1371 O O . ARG A 1 184 ? 11.680 -2.576 -10.399 1.00 95.38 184 ARG A O 1
ATOM 1378 N N . VAL A 1 185 ? 11.124 -0.954 -8.956 1.00 97.12 185 VAL A N 1
ATOM 1379 C CA . VAL A 1 185 ? 11.595 -1.618 -7.739 1.00 97.12 185 VAL A CA 1
ATOM 1380 C C . VAL A 1 185 ? 10.470 -1.589 -6.711 1.00 97.12 185 VAL A C 1
ATOM 1382 O O . VAL A 1 185 ? 9.924 -0.525 -6.434 1.00 97.12 185 VAL A O 1
ATOM 1385 N N . ASN A 1 186 ? 10.124 -2.757 -6.175 1.00 97.19 186 ASN A N 1
ATOM 1386 C CA . ASN A 1 186 ? 9.257 -2.917 -5.016 1.00 97.19 186 ASN A CA 1
ATOM 1387 C C . ASN A 1 186 ? 10.135 -3.343 -3.832 1.00 97.19 186 ASN A C 1
ATOM 1389 O O . ASN A 1 186 ? 10.627 -4.473 -3.802 1.00 97.19 186 ASN A O 1
ATOM 1393 N N . ASP A 1 187 ? 10.313 -2.454 -2.863 1.00 97.56 187 ASP A N 1
ATOM 1394 C CA . ASP A 1 187 ? 11.033 -2.721 -1.623 1.00 97.56 187 ASP A CA 1
ATOM 1395 C C . ASP A 1 187 ? 10.040 -3.080 -0.519 1.00 97.56 187 ASP A C 1
ATOM 1397 O O . ASP A 1 187 ? 9.325 -2.227 0.011 1.00 97.56 187 ASP A O 1
ATOM 1401 N N . TYR A 1 188 ? 9.985 -4.362 -0.169 1.00 96.56 188 TYR A N 1
ATOM 1402 C CA . TYR A 1 188 ? 9.146 -4.875 0.905 1.00 96.56 188 TYR A CA 1
ATOM 1403 C C . TYR A 1 188 ? 9.932 -4.917 2.214 1.00 96.56 188 TYR A C 1
ATOM 1405 O O . TYR A 1 188 ? 10.906 -5.658 2.337 1.00 96.56 188 TYR A O 1
ATOM 1413 N N . THR A 1 189 ? 9.484 -4.166 3.216 1.00 96.88 189 THR A N 1
ATOM 1414 C CA . THR A 1 189 ? 10.076 -4.136 4.558 1.00 96.88 189 THR A CA 1
ATOM 1415 C C . THR A 1 189 ? 9.110 -4.730 5.573 1.00 96.88 189 THR A C 1
ATOM 1417 O O . THR A 1 189 ? 8.017 -4.198 5.780 1.00 96.88 189 THR A O 1
ATOM 1420 N N . LEU A 1 190 ? 9.514 -5.823 6.225 1.00 93.25 190 LEU A N 1
ATOM 1421 C CA . LEU A 1 190 ? 8.759 -6.409 7.332 1.00 93.25 190 LEU A CA 1
ATOM 1422 C C . LEU A 1 190 ? 9.092 -5.684 8.642 1.00 93.25 190 LEU A C 1
ATOM 1424 O O . LEU A 1 190 ? 10.263 -5.526 9.001 1.00 93.25 190 LEU A O 1
ATOM 1428 N N . SER A 1 191 ? 8.064 -5.266 9.379 1.00 92.81 191 SER A N 1
ATOM 1429 C CA . SER A 1 191 ? 8.222 -4.638 10.689 1.00 92.81 191 SER A CA 1
ATOM 1430 C C . SER A 1 191 ? 8.904 -5.580 11.693 1.00 92.81 191 SER A C 1
ATOM 1432 O O . SER A 1 191 ? 8.819 -6.805 11.560 1.00 92.81 191 SER A O 1
ATOM 1434 N N . PRO A 1 192 ? 9.572 -5.050 12.736 1.00 91.75 192 PRO A N 1
ATOM 1435 C CA . PRO A 1 192 ? 10.254 -5.886 13.720 1.00 91.75 192 PRO A CA 1
ATOM 1436 C C . PRO A 1 192 ? 9.372 -6.907 14.439 1.00 91.75 192 PRO A C 1
ATOM 1438 O O . PRO A 1 192 ? 9.850 -7.991 14.766 1.00 91.75 192 PRO A O 1
ATOM 1441 N N . ASP A 1 193 ? 8.099 -6.573 14.647 1.00 90.88 193 ASP A N 1
ATOM 1442 C CA . ASP A 1 193 ? 7.087 -7.447 15.246 1.00 90.88 193 ASP A CA 1
ATOM 1443 C C . ASP A 1 193 ? 6.469 -8.448 14.248 1.00 90.88 193 ASP A C 1
ATOM 1445 O O . ASP A 1 193 ? 5.644 -9.276 14.631 1.00 90.88 193 ASP A O 1
ATOM 1449 N N . GLY A 1 194 ? 6.852 -8.382 12.968 1.00 85.62 194 GLY A N 1
ATOM 1450 C CA . GLY A 1 194 ? 6.374 -9.271 11.913 1.00 85.62 194 GLY A CA 1
ATOM 1451 C C . GLY A 1 194 ? 4.901 -9.090 11.543 1.00 85.62 194 GLY A C 1
ATOM 1452 O O . GLY A 1 194 ? 4.334 -9.972 10.896 1.00 85.62 194 GLY A O 1
ATOM 1453 N N . ARG A 1 195 ? 4.260 -7.995 11.972 1.00 87.94 195 ARG A N 1
ATOM 1454 C CA . ARG A 1 195 ? 2.818 -7.763 11.774 1.00 87.94 195 ARG A CA 1
ATOM 1455 C C . ARG A 1 195 ? 2.489 -6.890 10.573 1.00 87.94 195 ARG A C 1
ATOM 1457 O O . ARG A 1 195 ? 1.378 -6.992 10.055 1.00 87.94 195 ARG A O 1
ATOM 1464 N N . THR A 1 196 ? 3.430 -6.072 10.121 1.00 89.12 196 THR A N 1
ATOM 1465 C CA . THR A 1 196 ? 3.221 -5.104 9.045 1.00 89.12 196 THR A CA 1
ATOM 1466 C C . THR A 1 196 ? 4.266 -5.301 7.961 1.00 89.12 196 THR A C 1
ATOM 1468 O O . THR A 1 196 ? 5.462 -5.341 8.243 1.00 89.12 196 THR A O 1
ATOM 1471 N N . LEU A 1 197 ? 3.817 -5.397 6.715 1.00 90.12 197 LEU A N 1
ATOM 1472 C CA . LEU A 1 197 ? 4.673 -5.397 5.538 1.00 90.12 197 LEU A CA 1
ATOM 1473 C C . LEU A 1 197 ? 4.446 -4.089 4.782 1.00 90.12 197 LEU A C 1
ATOM 1475 O O . LEU A 1 197 ? 3.341 -3.830 4.312 1.00 90.12 197 LEU A O 1
ATOM 1479 N N . THR A 1 198 ? 5.484 -3.274 4.651 1.00 93.38 198 THR A N 1
ATOM 1480 C CA . THR A 1 198 ? 5.435 -2.037 3.866 1.00 93.38 198 THR A CA 1
ATOM 1481 C C . THR A 1 198 ? 6.095 -2.280 2.518 1.00 93.38 198 THR A C 1
ATOM 1483 O O . THR A 1 198 ? 7.260 -2.655 2.487 1.00 93.38 198 THR A O 1
ATOM 1486 N N . MET A 1 199 ? 5.381 -2.053 1.419 1.00 94.62 199 MET A N 1
ATOM 1487 C CA . MET A 1 199 ? 5.925 -2.042 0.062 1.00 94.62 199 MET A CA 1
ATOM 1488 C C . MET A 1 199 ? 6.146 -0.596 -0.379 1.00 94.62 199 MET A C 1
ATOM 1490 O O . MET A 1 199 ? 5.178 0.136 -0.576 1.00 94.62 199 MET A O 1
ATOM 1494 N N . GLN A 1 200 ? 7.399 -0.194 -0.563 1.00 95.12 200 GLN A N 1
ATOM 1495 C CA . GLN A 1 200 ? 7.751 1.058 -1.226 1.00 95.12 200 GLN A CA 1
ATOM 1496 C C . GLN A 1 200 ? 8.028 0.770 -2.701 1.00 95.12 200 GLN A C 1
ATOM 1498 O O . GLN A 1 200 ? 8.872 -0.056 -3.034 1.00 95.12 200 GLN A O 1
ATOM 1503 N N . VAL A 1 201 ? 7.315 1.443 -3.591 1.00 95.19 201 VAL A N 1
ATOM 1504 C CA . VAL A 1 201 ? 7.484 1.316 -5.036 1.00 95.19 201 VAL A CA 1
ATOM 1505 C C . VAL A 1 201 ? 8.252 2.517 -5.553 1.00 95.19 201 VAL A C 1
ATOM 1507 O O . VAL A 1 201 ? 7.942 3.645 -5.179 1.00 95.19 201 VAL A O 1
ATOM 1510 N N . THR A 1 202 ? 9.220 2.258 -6.431 1.00 95.12 202 THR A N 1
ATOM 1511 C CA . THR A 1 202 ? 9.903 3.258 -7.257 1.00 95.12 202 THR A CA 1
ATOM 1512 C C . THR A 1 202 ? 9.848 2.814 -8.715 1.00 95.12 202 THR A C 1
ATOM 1514 O O . THR A 1 202 ? 10.322 1.727 -9.044 1.00 95.12 202 THR A O 1
ATOM 1517 N N . GLU A 1 203 ? 9.291 3.635 -9.600 1.00 94.00 203 GLU A N 1
ATOM 1518 C CA . GLU A 1 203 ? 9.155 3.341 -11.028 1.00 94.00 203 GLU A CA 1
ATOM 1519 C C . GLU A 1 203 ? 9.706 4.492 -11.878 1.00 94.00 203 GLU A C 1
ATOM 1521 O O . GLU A 1 203 ? 9.380 5.663 -11.678 1.00 94.00 203 GLU A O 1
ATOM 1526 N N . THR A 1 204 ? 10.576 4.150 -12.825 1.00 92.81 204 THR A N 1
ATOM 1527 C CA . THR A 1 204 ? 11.214 5.076 -13.759 1.00 92.81 204 THR A CA 1
ATOM 1528 C C . THR A 1 204 ? 11.001 4.605 -15.189 1.00 92.81 204 THR A C 1
ATOM 1530 O O . THR A 1 204 ? 11.063 3.414 -15.492 1.00 92.81 204 THR A O 1
ATOM 1533 N N . SER A 1 205 ? 10.768 5.548 -16.095 1.00 90.50 205 SER A N 1
ATOM 1534 C CA . SER A 1 205 ? 10.638 5.285 -17.527 1.00 90.50 205 SER A CA 1
ATOM 1535 C C . SER A 1 205 ? 11.106 6.510 -18.308 1.00 90.50 205 SER A C 1
ATOM 1537 O O . SER A 1 205 ? 10.816 7.627 -17.875 1.00 90.50 205 SER A O 1
ATOM 1539 N N . PRO A 1 206 ? 11.763 6.341 -19.471 1.00 87.56 206 PRO A N 1
ATOM 1540 C CA . PRO A 1 206 ? 12.093 7.462 -20.352 1.00 87.56 206 PRO A CA 1
ATOM 1541 C C . PRO A 1 206 ? 10.869 8.280 -20.790 1.00 87.56 206 PRO A C 1
ATOM 1543 O O . PRO A 1 206 ? 11.000 9.455 -21.113 1.00 87.56 206 PRO A O 1
ATOM 1546 N N . GLY A 1 207 ? 9.679 7.666 -20.812 1.00 84.50 207 GLY A N 1
ATOM 1547 C CA . GLY A 1 207 ? 8.430 8.331 -21.185 1.00 84.50 207 GLY A CA 1
ATOM 1548 C C . GLY A 1 207 ? 7.765 9.129 -20.058 1.00 84.50 207 GLY A C 1
ATOM 1549 O O . GLY A 1 207 ? 6.760 9.792 -20.309 1.00 84.50 207 GLY A O 1
ATOM 1550 N N . LEU A 1 208 ? 8.283 9.062 -18.827 1.00 85.56 208 LEU A N 1
ATOM 1551 C CA . LEU A 1 208 ? 7.749 9.795 -17.682 1.00 85.56 208 LEU A CA 1
ATOM 1552 C C . LEU A 1 208 ? 8.572 11.055 -17.422 1.00 85.56 208 LEU A C 1
ATOM 1554 O O . LEU A 1 208 ? 9.799 11.034 -17.449 1.00 85.56 208 LEU A O 1
ATOM 1558 N N . SER A 1 209 ? 7.893 12.155 -17.100 1.00 84.25 209 SER A N 1
ATOM 1559 C CA . SER A 1 209 ? 8.548 13.418 -16.735 1.00 84.25 209 SER A CA 1
ATOM 1560 C C . SER A 1 209 ? 9.155 13.411 -15.329 1.00 84.25 209 SER A C 1
ATOM 1562 O O . SER A 1 209 ? 9.871 14.343 -14.971 1.00 84.25 209 SER A O 1
ATOM 1564 N N . GLN A 1 210 ? 8.824 12.410 -14.510 1.00 86.38 210 GLN A N 1
ATOM 1565 C CA . GLN A 1 210 ? 9.323 12.250 -13.148 1.00 86.38 210 GLN A CA 1
ATOM 1566 C C . GLN A 1 210 ? 9.265 10.788 -12.701 1.00 86.38 210 GLN A C 1
ATOM 1568 O O . GLN A 1 210 ? 8.478 9.999 -13.225 1.00 86.38 21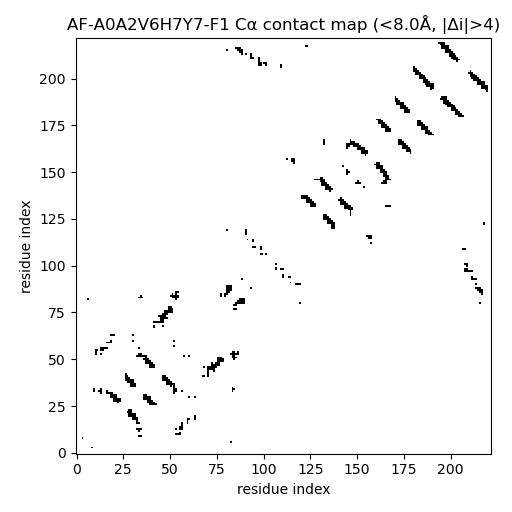0 GLN A O 1
ATOM 1573 N N . THR A 1 211 ? 10.090 10.449 -11.712 1.00 89.06 211 THR A N 1
ATOM 1574 C CA . THR A 1 211 ? 10.028 9.162 -11.013 1.00 89.06 211 THR A CA 1
ATOM 1575 C C . THR A 1 211 ? 8.713 9.040 -10.256 1.00 89.06 211 THR A C 1
ATOM 1577 O O . THR A 1 211 ? 8.276 9.982 -9.596 1.00 89.06 211 THR A O 1
ATOM 1580 N N . ILE A 1 212 ? 8.102 7.863 -10.326 1.00 91.38 212 ILE A N 1
ATOM 1581 C CA . ILE A 1 212 ? 6.906 7.528 -9.562 1.00 91.38 212 ILE A CA 1
ATOM 1582 C C . ILE A 1 212 ? 7.332 6.823 -8.285 1.00 91.38 212 ILE A C 1
ATOM 1584 O O . ILE A 1 212 ? 8.022 5.807 -8.344 1.00 91.38 212 ILE A O 1
ATOM 1588 N N . THR A 1 213 ? 6.863 7.329 -7.148 1.00 90.38 213 THR A N 1
ATOM 1589 C CA . THR A 1 213 ? 7.120 6.730 -5.841 1.00 90.38 213 THR A CA 1
ATOM 1590 C C . THR A 1 213 ? 5.830 6.675 -5.038 1.00 90.38 213 THR A C 1
ATOM 1592 O O . THR A 1 213 ? 5.131 7.680 -4.938 1.00 90.38 213 THR A O 1
ATOM 1595 N N . TYR A 1 214 ? 5.515 5.516 -4.462 1.00 89.44 214 TYR A N 1
ATOM 1596 C CA . TYR A 1 214 ? 4.387 5.368 -3.537 1.00 89.44 214 TYR A CA 1
ATOM 1597 C C . TYR A 1 214 ? 4.571 4.186 -2.594 1.00 89.44 214 TYR A C 1
ATOM 1599 O O . TYR A 1 214 ? 5.366 3.281 -2.847 1.00 89.44 214 TYR A O 1
ATOM 1607 N N . LYS A 1 215 ? 3.808 4.184 -1.509 1.00 90.81 215 LYS A N 1
ATOM 1608 C CA . LYS A 1 215 ? 3.849 3.187 -0.447 1.00 90.81 215 LYS A CA 1
ATOM 1609 C C . LYS A 1 215 ? 2.520 2.449 -0.330 1.00 90.81 215 LYS A C 1
ATOM 1611 O O . LYS A 1 215 ? 1.463 3.066 -0.335 1.00 90.81 215 LYS A O 1
ATOM 1616 N N . GLN A 1 216 ? 2.565 1.139 -0.129 1.00 89.00 216 GLN A N 1
ATOM 1617 C CA . GLN A 1 216 ? 1.418 0.342 0.308 1.00 89.00 216 GLN A CA 1
ATOM 1618 C C . GLN A 1 216 ? 1.766 -0.403 1.594 1.00 89.00 216 GLN A C 1
ATOM 1620 O O . GLN A 1 216 ? 2.896 -0.856 1.774 1.00 89.00 216 GLN A O 1
ATOM 1625 N N . VAL A 1 217 ? 0.806 -0.517 2.503 1.00 88.94 217 VAL A N 1
ATOM 1626 C CA . VAL A 1 217 ? 0.996 -1.116 3.824 1.00 88.94 217 VAL A CA 1
ATOM 1627 C C . VAL A 1 217 ? 0.020 -2.270 3.990 1.00 88.94 217 VAL A C 1
ATOM 1629 O O . VAL A 1 217 ? -1.192 -2.094 3.935 1.00 88.94 217 VAL A O 1
ATOM 1632 N N . TYR A 1 218 ? 0.560 -3.453 4.249 1.00 85.88 218 TYR A N 1
ATOM 1633 C CA . TYR A 1 218 ? -0.189 -4.683 4.454 1.00 85.88 218 TYR A CA 1
ATOM 1634 C C . TYR A 1 218 ? -0.080 -5.117 5.910 1.00 85.88 218 TYR A C 1
ATOM 1636 O O . TYR A 1 218 ? 0.986 -5.022 6.524 1.00 85.88 218 TYR A O 1
ATOM 1644 N N . ARG A 1 219 ? -1.175 -5.639 6.463 1.00 84.94 219 ARG A N 1
ATOM 1645 C CA . ARG A 1 219 ? -1.186 -6.244 7.798 1.00 84.94 219 ARG A CA 1
ATOM 1646 C C . ARG A 1 219 ? -1.282 -7.751 7.672 1.00 84.94 219 ARG A C 1
ATOM 1648 O O . ARG A 1 219 ? -2.084 -8.263 6.894 1.00 84.94 219 ARG A O 1
ATOM 1655 N N . ARG A 1 220 ? -0.457 -8.458 8.439 1.00 79.56 220 ARG A N 1
ATOM 1656 C CA . ARG A 1 220 ? -0.470 -9.916 8.481 1.00 79.56 220 ARG A CA 1
ATOM 1657 C C . ARG A 1 220 ? -1.816 -10.385 9.029 1.00 79.56 220 ARG A C 1
ATOM 1659 O O . ARG A 1 220 ? -2.214 -9.966 10.115 1.00 79.56 220 ARG A O 1
ATOM 1666 N N . VAL A 1 221 ? -2.496 -11.247 8.280 1.00 73.56 221 VAL A N 1
ATOM 1667 C CA . VAL A 1 221 ? -3.691 -11.941 8.768 1.00 73.56 221 VAL A CA 1
ATOM 1668 C C . VAL A 1 221 ? -3.222 -12.979 9.789 1.00 73.56 221 VAL A C 1
ATOM 1670 O O . VAL A 1 221 ? -2.325 -13.770 9.488 1.00 73.56 221 VAL A O 1
ATOM 1673 N N . SER A 1 222 ? -3.742 -12.877 11.014 1.00 52.03 222 SER A N 1
ATOM 1674 C CA . SER A 1 222 ? -3.482 -13.793 12.132 1.00 52.03 222 SER A CA 1
ATOM 1675 C C . SER A 1 222 ? -4.119 -15.154 11.910 1.00 52.03 222 SER A C 1
ATOM 1677 O O . SER A 1 222 ? -5.298 -15.141 11.488 1.00 52.03 222 SER A O 1
#

Sequence (222 aa):
MEGESPVIIIRNAAATAKINVTKLRGKISVLEGPGGNITVLTGREGTVLVDAGITASRPQITEALASLSDGPVKHLINTHWHFDHTDSDNTNEVIETAVEKLNFVMRDIARGRLKKLNPAYRQVAVTSSPNEISVAVDNQPPLRTPAKGAPVAWVGPDGGKVNASMQLTGRLLAQTFTSADGRRVNDYTLSPDGRTLTMQVTETSPGLSQTITYKQVYRRVS

Nearest PDB structures (foldseek):
  4a60-assembly1_A  TM=6.508E-01  e=4.448E-05  Homo sapiens
  3fr4-assembly1_A  TM=6.540E-01  e=6.166E-05  Homo sapiens
  3rzy-assembly1_A  TM=6.456E-01  e=5.237E-05  Homo sapiens
  7fzt-assembly1_A  TM=6.511E-01  e=6.876E-05  Homo sapiens
  1fdq-assembly2_B  TM=6.961E-01  e=2.990E-04  Homo sapiens

Mean predicted aligned error: 8.67 Å

Secondary structure (DSSP, 8-state):
-PPPPHHHHHHHHHTTPPPEEEE-STTEEEEEETTEEEEEE--TT-EEEE----GGGHHHHHHHHHTT-SS-EEEEE-SS--HHHHS---HHHHHHHHHTTS-HHHHHHHHHHHHHHS---S-EEEEE-SSEEEEEETTSPPEEEETT---EEEE-TTS-EEEEEEEEETTEEEEEEEETTEEEEEEEEE-TTSSEEEEEEEEE-TT-SS-EEEEEEEE---

Radius of gyration: 20.35 Å; Cα contacts (8 Å, |Δi|>4): 438; chains: 1; bounding box: 51×46×53 Å

Solvent-accessible surface area (backbone atoms only — not comparable to full-atom values): 12199 Å² total; per-residue (Å²): 132,86,74,81,55,68,70,56,55,50,46,61,52,21,54,74,51,72,57,44,78,47,78,72,62,93,55,33,32,38,39,40,42,66,64,50,72,26,42,36,39,59,49,98,89,22,21,39,32,36,38,65,40,23,75,54,27,43,67,46,50,52,54,53,45,56,77,75,42,93,52,55,80,70,43,77,44,63,88,62,66,32,44,29,44,42,68,8,49,49,60,66,60,51,45,52,60,46,35,61,87,45,56,77,70,58,23,56,56,50,46,56,51,50,53,49,71,54,65,88,71,87,44,77,48,80,48,79,53,94,62,38,33,34,45,28,47,62,94,48,82,60,52,69,23,40,35,86,40,51,66,36,84,43,70,45,87,72,68,48,73,31,40,32,27,31,40,73,58,94,53,39,35,44,36,38,38,40,46,96,71,30,39,38,37,40,38,35,37,50,40,95,84,65,48,38,40,37,34,40,37,41,37,42,36,88,89,45,90,52,75,43,69,50,40,43,53,45,71,61,84,128

Foldseek 3Di:
DDDDDPLVVLLVCLLPWAWDWADDDDQWIWTQTRLGIWIWGQDPQAIEIEFAFAPSNNVNVVVSVVVRDPGHHPYYHYPDFPCGGFNWHDQLVLLCVFLVPPDPVLSVVSSVVSCQQDPPFPDWDWDDDQFKIWIDTHPDDIDIAGQVFDWDWDQGSSRDIWTWTWYDDPQWIWIWTDDLFWIKIWIWGQDPVRFKIKTWIWIDGPSIPDIRIIIGMDGDDD